Protein AF-A0A1C6MPC2-F1 (afdb_monomer_lite)

Radius of gyration: 20.8 Å; chains: 1; bounding box: 47×42×59 Å

Foldseek 3Di:
DDDDPPDDPVLCVQQVVLVVVCCCQQCNLVCLLVVPDDPCSVPRDQWDKDWAQDPVRDIDIDIDGSPLDWDKGKAKAFAQQVQVVVDDLVDQDGGIDIDIWTDPVSVVVSCVVVVGPPDDDHDDDHLSRLLVVLVVQQVVCCVQLNDPLFFWDPVSVCSVSVVDSSSSNFKHFDPDQDQADLPDQKDKAWEWEPPDVQWTWIKIWTFHNSNTSTTIMIGGTGTQGCVDPSNVVSCCVPPVPDDPRYDYDYDPDD

Secondary structure (DSSP, 8-state):
------S-HHHHHHHHHHHHHHHHHTSHHHHHHTT---TTGGG--SEEEEEEE-TTS-EEEEEEETTTS---EEEEEE-S-TTTTT--TT-----EEEEEE--HHHHHHHHHHHT----------HHHHHHHHHHHHHHHHHHHH-TTSSEEPHHHHHHHTT--S-GGGTEEE-SSPPPP-TT-SEEEEEEEEESSTTSPEEEEEEEESTTSSPPEEEEEEEE--TTSHHHHHHHIIIIISS-TTEEEEE----

Sequence (254 aa):
MVLPKASCHQCEKIIQPYEMTVARRIFGHFRIKHNVQTRNKKQRPETMKIGTLMPNGKKGTAYVPVLDHPVMLFVYKYQLATYFQGYPPEVEINTWIPISLFNKKELDAFIEQYHWDRMIKLLAVPVEFARQIAKIAYSYVVAEIGLGNFTPMQMTLDTIMCRTTNVCHVVGGNEELPTPDPKGAHLLGITVHIKEPMRPVIIAGIRLFPAFDMPEYHVVVGHFDMNNEQHRNVFTQKVIIGTEQVAVSHATDE

pLDDT: mean 87.45, std 11.99, range [31.8, 97.81]

Structure (mmCIF, N/CA/C/O backbone):
data_AF-A0A1C6MPC2-F1
#
_entry.id   AF-A0A1C6MPC2-F1
#
loop_
_atom_site.group_PDB
_atom_site.id
_atom_site.type_symbol
_atom_site.label_atom_id
_atom_site.label_alt_id
_atom_site.label_comp_id
_atom_site.label_asym_id
_atom_site.label_entity_id
_atom_site.label_seq_id
_atom_site.pdbx_PDB_ins_code
_atom_site.Cartn_x
_atom_site.Cartn_y
_atom_site.Cartn_z
_atom_site.occupancy
_atom_site.B_iso_or_equiv
_atom_site.auth_seq_id
_atom_site.auth_comp_id
_atom_site.auth_asym_id
_atom_site.auth_atom_id
_atom_site.pdbx_PDB_model_num
ATOM 1 N N . MET A 1 1 ? -10.454 -22.225 1.974 1.00 38.62 1 MET A N 1
ATOM 2 C CA . MET A 1 1 ? -11.223 -21.037 2.399 1.00 38.62 1 MET A CA 1
ATOM 3 C C . MET A 1 1 ? -11.796 -20.366 1.160 1.00 38.62 1 MET A C 1
ATOM 5 O O . MET A 1 1 ? -11.029 -20.012 0.274 1.00 38.62 1 MET A O 1
ATOM 9 N N . VAL A 1 2 ? -13.123 -20.270 1.051 1.00 41.41 2 VAL A N 1
ATOM 10 C CA . VAL A 1 2 ? -13.796 -19.532 -0.030 1.00 41.41 2 VAL A CA 1
ATOM 11 C C . VAL A 1 2 ? -14.057 -18.128 0.496 1.00 41.41 2 VAL A C 1
ATOM 13 O O . VAL A 1 2 ? -14.781 -17.972 1.475 1.00 41.41 2 VAL A O 1
ATOM 16 N N . LEU A 1 3 ? -13.438 -17.118 -0.113 1.00 50.44 3 LEU A N 1
ATOM 17 C CA . LEU A 1 3 ? -13.741 -15.729 0.214 1.00 50.44 3 LEU A CA 1
ATOM 18 C C . LEU A 1 3 ? -15.128 -15.390 -0.361 1.00 50.44 3 LEU A C 1
ATOM 20 O O . LEU A 1 3 ? -15.327 -15.571 -1.567 1.00 50.44 3 LEU A O 1
ATOM 24 N N . PRO A 1 4 ? -16.094 -14.912 0.447 1.00 62.59 4 PRO A N 1
ATOM 25 C CA . PRO A 1 4 ? -17.326 -14.345 -0.091 1.00 62.59 4 PRO A CA 1
ATOM 26 C C . PRO A 1 4 ? -16.999 -13.133 -0.978 1.00 62.59 4 PRO A C 1
ATOM 28 O O . PRO A 1 4 ? -15.875 -12.625 -0.968 1.00 62.59 4 PRO A O 1
ATOM 31 N N . LYS A 1 5 ? -17.969 -12.654 -1.769 1.00 66.44 5 LYS A N 1
ATOM 32 C CA . LYS A 1 5 ? -17.784 -11.442 -2.588 1.00 66.44 5 LYS A CA 1
ATOM 33 C C . LYS A 1 5 ? -17.275 -10.299 -1.693 1.00 66.44 5 LYS A C 1
ATOM 35 O O . LYS A 1 5 ? -18.000 -9.843 -0.817 1.00 66.44 5 LYS A O 1
ATOM 40 N N . ALA A 1 6 ? -16.026 -9.880 -1.908 1.00 67.94 6 ALA A N 1
ATOM 41 C CA . ALA A 1 6 ? -15.279 -9.036 -0.971 1.00 67.94 6 ALA A CA 1
ATOM 42 C C . ALA A 1 6 ? -15.736 -7.566 -0.942 1.00 67.94 6 ALA A C 1
ATOM 44 O O . ALA A 1 6 ? -15.542 -6.880 0.055 1.00 67.94 6 ALA A O 1
ATOM 45 N N . SER A 1 7 ? -16.353 -7.073 -2.017 1.00 80.44 7 SER A N 1
ATOM 46 C CA . SER A 1 7 ? -16.926 -5.726 -2.084 1.00 80.44 7 SER A CA 1
ATOM 47 C C . SER A 1 7 ? -18.224 -5.729 -2.884 1.00 80.44 7 SER A C 1
ATOM 49 O O . SER A 1 7 ? -18.390 -6.526 -3.810 1.00 80.44 7 SER A O 1
ATOM 51 N N . CYS A 1 8 ? -19.142 -4.813 -2.562 1.00 89.81 8 CYS A N 1
ATOM 52 C CA . CYS A 1 8 ? -20.306 -4.582 -3.410 1.00 89.81 8 CYS A CA 1
ATOM 53 C C . CYS A 1 8 ? -19.873 -3.941 -4.741 1.00 89.81 8 CYS A C 1
ATOM 55 O O . CYS A 1 8 ? -18.813 -3.320 -4.839 1.00 89.81 8 CYS A O 1
ATOM 57 N N . HIS A 1 9 ? -20.715 -4.054 -5.766 1.00 90.56 9 HIS A N 1
ATOM 58 C CA . HIS A 1 9 ? -20.415 -3.539 -7.105 1.00 90.56 9 HIS A CA 1
ATOM 59 C C . HIS A 1 9 ? -20.182 -2.015 -7.137 1.00 90.56 9 HIS A C 1
ATOM 61 O O . HIS A 1 9 ? -19.391 -1.523 -7.938 1.00 90.56 9 HIS A O 1
ATOM 67 N N . GLN A 1 10 ? -20.841 -1.253 -6.257 1.00 93.00 10 GLN A N 1
ATOM 68 C CA . GLN A 1 10 ? -20.626 0.195 -6.152 1.00 93.00 10 GLN A CA 1
ATOM 69 C C . GLN A 1 10 ? -19.231 0.517 -5.598 1.00 93.00 10 GLN A C 1
ATOM 71 O O . GLN A 1 10 ? -18.508 1.309 -6.198 1.00 93.00 10 GLN A O 1
ATOM 76 N N . CYS A 1 11 ? -18.825 -0.138 -4.506 1.00 92.25 11 CYS A N 1
ATOM 77 C CA . CYS A 1 11 ? -17.486 0.029 -3.942 1.00 92.25 11 CYS A CA 1
ATOM 78 C C . CYS A 1 11 ? -16.404 -0.446 -4.915 1.00 92.25 11 CYS A C 1
ATOM 80 O O . CYS A 1 11 ? -15.397 0.234 -5.081 1.00 92.25 11 CYS A O 1
ATOM 82 N N . GLU A 1 12 ? -16.624 -1.567 -5.612 1.00 92.56 12 GLU A N 1
ATOM 83 C CA . GLU A 1 12 ? -15.685 -2.070 -6.620 1.00 92.56 12 GLU A CA 1
ATOM 84 C C . GLU A 1 12 ? -15.425 -1.029 -7.715 1.00 92.56 12 GLU A C 1
ATOM 86 O O . GLU A 1 12 ? -14.270 -0.771 -8.043 1.00 92.56 12 GLU A O 1
ATOM 91 N N . LYS A 1 13 ? -16.468 -0.368 -8.234 1.00 95.00 13 LYS A N 1
ATOM 92 C CA . LYS A 1 13 ? -16.323 0.682 -9.256 1.00 95.00 13 LYS A CA 1
ATOM 93 C C . LYS A 1 13 ? -15.473 1.869 -8.801 1.00 95.00 13 LYS A C 1
ATOM 95 O O . LYS A 1 13 ? -14.784 2.461 -9.626 1.00 95.00 13 LYS A O 1
ATOM 100 N N . ILE A 1 14 ? -15.530 2.216 -7.517 1.00 96.00 14 ILE A N 1
ATOM 101 C CA . ILE A 1 14 ? -14.755 3.320 -6.934 1.00 96.00 14 ILE A CA 1
ATOM 102 C C . ILE A 1 14 ? -13.298 2.900 -6.713 1.00 96.00 14 ILE A C 1
ATOM 104 O O . ILE A 1 14 ? -12.377 3.674 -6.970 1.00 96.00 14 ILE A O 1
ATOM 108 N N . ILE A 1 15 ? -13.095 1.665 -6.252 1.00 95.25 15 ILE A N 1
ATOM 109 C CA . ILE A 1 15 ? -11.798 1.164 -5.794 1.00 95.25 15 ILE A CA 1
ATOM 110 C C . ILE A 1 15 ? -10.932 0.654 -6.951 1.00 95.25 15 ILE A C 1
ATOM 112 O O . ILE A 1 15 ? -9.746 0.974 -7.054 1.00 95.25 15 ILE A O 1
ATOM 116 N N . GLN A 1 16 ? -11.530 -0.104 -7.870 1.00 95.00 16 GLN A N 1
ATOM 117 C CA . GLN A 1 16 ? -10.832 -0.768 -8.969 1.00 95.00 16 GLN A CA 1
ATOM 118 C C . GLN A 1 16 ? -9.913 0.164 -9.786 1.00 95.00 16 GLN A C 1
ATOM 120 O O . GLN A 1 16 ? -8.803 -0.270 -10.112 1.00 95.00 16 GLN A O 1
ATOM 125 N N . PRO A 1 17 ? -10.281 1.420 -10.121 1.00 96.56 17 PRO A N 1
ATOM 126 C CA . PRO A 1 17 ? -9.412 2.303 -10.896 1.00 96.56 17 PRO A CA 1
ATOM 127 C C . PRO A 1 17 ? -8.042 2.555 -10.251 1.00 96.56 17 PRO A C 1
ATOM 129 O O . PRO A 1 17 ? -7.017 2.443 -10.936 1.00 96.56 17 PRO A O 1
ATOM 132 N N . TYR A 1 18 ? -7.989 2.854 -8.947 1.00 96.44 18 TYR A N 1
ATOM 133 C CA . TYR A 1 18 ? -6.712 3.114 -8.277 1.00 96.44 18 TYR A CA 1
ATOM 134 C C . TYR A 1 18 ? -5.943 1.814 -8.014 1.00 96.44 18 TYR A C 1
ATOM 136 O O . TYR A 1 18 ? -4.726 1.791 -8.193 1.00 96.44 18 TYR A O 1
ATOM 144 N N . GLU A 1 19 ? -6.631 0.706 -7.712 1.00 95.25 19 GLU A N 1
ATOM 145 C CA . GLU A 1 19 ? -5.972 -0.598 -7.547 1.00 95.25 19 GLU A CA 1
ATOM 146 C C . GLU A 1 19 ? -5.299 -1.052 -8.842 1.00 95.25 19 GLU A C 1
ATOM 148 O O . GLU A 1 19 ? -4.147 -1.485 -8.842 1.00 95.25 19 GLU A O 1
ATOM 153 N N . MET A 1 20 ? -5.983 -0.908 -9.981 1.00 94.50 20 MET A N 1
ATOM 154 C CA . MET A 1 20 ? -5.380 -1.199 -11.280 1.00 94.50 20 MET A CA 1
ATOM 155 C C . MET A 1 20 ? -4.225 -0.254 -11.596 1.00 94.50 20 MET A C 1
ATOM 157 O O . MET A 1 20 ? -3.253 -0.678 -12.223 1.00 94.50 20 MET A O 1
ATOM 161 N N . THR A 1 21 ? -4.320 1.010 -11.184 1.00 95.75 21 THR A N 1
ATOM 162 C CA . THR A 1 21 ? -3.245 1.990 -11.364 1.00 95.75 21 THR A CA 1
ATOM 163 C C . THR A 1 21 ? -1.995 1.547 -10.612 1.00 95.75 21 THR A C 1
ATOM 165 O O . THR A 1 21 ? -0.941 1.421 -11.233 1.00 95.75 21 THR A O 1
ATOM 168 N N . VAL A 1 22 ? -2.112 1.194 -9.331 1.00 95.00 22 VAL A N 1
ATOM 169 C CA . VAL A 1 22 ? -1.005 0.664 -8.517 1.00 95.00 22 VAL A CA 1
ATOM 170 C C . VAL A 1 22 ? -0.482 -0.656 -9.091 1.00 95.00 22 VAL A C 1
ATOM 172 O O . VAL A 1 22 ? 0.715 -0.804 -9.346 1.00 95.00 22 VAL A O 1
ATOM 175 N N . ALA A 1 23 ? -1.372 -1.604 -9.392 1.00 91.88 23 ALA A N 1
ATOM 176 C CA . ALA A 1 23 ? -1.000 -2.917 -9.911 1.00 91.88 23 ALA A CA 1
ATOM 177 C C . ALA A 1 23 ? -0.258 -2.854 -11.255 1.00 91.88 23 ALA A C 1
ATOM 179 O O . ALA A 1 23 ? 0.634 -3.669 -11.488 1.00 91.88 23 ALA A O 1
ATOM 180 N N . ARG A 1 24 ? -0.625 -1.919 -12.143 1.00 90.44 24 ARG A N 1
ATOM 181 C CA . ARG A 1 24 ? -0.009 -1.770 -13.470 1.00 90.44 24 ARG A CA 1
ATOM 182 C C . ARG A 1 24 ? 1.214 -0.862 -13.453 1.00 90.44 24 ARG A C 1
ATOM 184 O O . ARG A 1 24 ? 2.187 -1.181 -14.124 1.00 90.44 24 ARG A O 1
ATOM 191 N N . ARG A 1 25 ? 1.170 0.264 -12.733 1.00 91.06 25 ARG A N 1
ATOM 192 C CA . ARG A 1 25 ? 2.223 1.293 -12.798 1.00 91.06 25 ARG A CA 1
ATOM 193 C C . ARG A 1 25 ? 3.360 1.057 -11.818 1.00 91.06 25 ARG A C 1
ATOM 195 O O . ARG A 1 25 ? 4.502 1.272 -12.193 1.00 91.06 25 ARG A O 1
ATOM 202 N N . ILE A 1 26 ? 3.054 0.606 -10.603 1.00 92.44 26 ILE A N 1
ATOM 203 C CA . ILE A 1 26 ? 4.069 0.344 -9.577 1.00 92.44 26 ILE A CA 1
ATOM 204 C C . ILE A 1 26 ? 4.556 -1.095 -9.717 1.00 92.44 26 ILE A C 1
ATOM 206 O O . ILE A 1 26 ? 5.729 -1.350 -9.971 1.00 92.44 26 ILE A O 1
ATOM 210 N N . PHE A 1 27 ? 3.631 -2.052 -9.640 1.00 90.62 27 PHE A N 1
ATOM 211 C CA . PHE A 1 27 ? 3.995 -3.467 -9.590 1.00 90.62 27 PHE A CA 1
ATOM 212 C C . PHE A 1 27 ? 4.030 -4.157 -10.958 1.00 90.62 27 PHE A C 1
ATOM 214 O O . PHE A 1 27 ? 4.374 -5.332 -11.023 1.00 90.62 27 PHE A O 1
ATOM 221 N N . GLY A 1 28 ? 3.684 -3.481 -12.057 1.00 90.38 28 GLY A N 1
ATOM 222 C CA . GLY A 1 28 ? 3.489 -4.126 -13.362 1.00 90.38 28 GLY A CA 1
ATOM 223 C C . GLY A 1 28 ? 4.738 -4.836 -13.881 1.00 90.38 28 GLY A C 1
ATOM 224 O O . GLY A 1 28 ? 4.720 -6.053 -14.071 1.00 90.38 28 GLY A O 1
ATOM 225 N N . HIS A 1 29 ? 5.833 -4.095 -14.067 1.00 90.25 29 HIS A N 1
ATOM 226 C CA . HIS A 1 29 ? 7.095 -4.658 -14.562 1.00 90.25 29 HIS A CA 1
ATOM 227 C C . HIS A 1 29 ? 7.681 -5.687 -13.588 1.00 90.25 29 HIS A C 1
ATOM 229 O O . HIS A 1 29 ? 8.101 -6.763 -14.012 1.00 90.25 29 HIS A O 1
ATOM 235 N N . PHE A 1 30 ? 7.604 -5.416 -12.280 1.00 88.69 30 PHE A N 1
ATOM 236 C CA . PHE A 1 30 ? 8.022 -6.358 -11.241 1.00 88.69 30 PHE A CA 1
ATOM 237 C C . PHE A 1 30 ? 7.268 -7.686 -11.331 1.00 88.69 30 PHE A C 1
ATOM 239 O O . PHE A 1 30 ? 7.870 -8.755 -11.408 1.00 88.69 30 PHE A O 1
ATOM 246 N N . ARG A 1 31 ? 5.938 -7.637 -11.429 1.00 88.12 31 ARG A N 1
ATOM 247 C CA . ARG A 1 31 ? 5.108 -8.835 -11.569 1.00 88.12 31 ARG A CA 1
ATOM 248 C C . ARG A 1 31 ? 5.385 -9.584 -12.863 1.00 88.12 31 ARG A C 1
ATOM 250 O O . ARG A 1 31 ? 5.238 -10.805 -12.880 1.00 88.12 31 ARG A O 1
ATOM 257 N N . ILE A 1 32 ? 5.719 -8.890 -13.952 1.00 90.88 32 ILE A N 1
ATOM 258 C CA . ILE A 1 32 ? 6.066 -9.523 -15.229 1.00 90.88 32 ILE A CA 1
ATOM 259 C C . ILE A 1 32 ? 7.383 -10.286 -15.093 1.00 90.88 32 ILE A C 1
ATOM 261 O O . ILE A 1 32 ? 7.384 -11.496 -15.316 1.00 90.88 32 ILE A O 1
ATOM 265 N N . LYS A 1 33 ? 8.449 -9.612 -14.650 1.00 88.94 33 LYS A N 1
ATOM 266 C CA . LYS A 1 33 ? 9.788 -10.196 -14.535 1.00 88.94 33 LYS A CA 1
ATOM 267 C C . LYS A 1 33 ? 9.865 -11.339 -13.530 1.00 88.94 33 LYS A C 1
ATOM 269 O O . LYS A 1 33 ? 10.384 -12.400 -13.846 1.0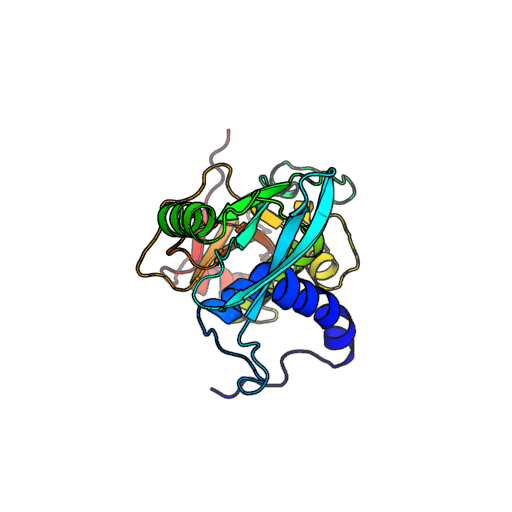0 88.94 33 LYS A O 1
ATOM 274 N N . HIS A 1 34 ? 9.282 -11.163 -12.347 1.00 84.75 34 HIS A N 1
ATOM 275 C CA . HIS A 1 34 ? 9.322 -12.174 -11.285 1.00 84.75 34 HIS A CA 1
ATOM 276 C C . HIS A 1 34 ? 8.218 -13.233 -11.412 1.00 84.75 34 HIS A C 1
ATOM 278 O O . HIS A 1 34 ? 7.950 -13.969 -10.467 1.00 84.75 34 HIS A O 1
ATOM 284 N N . ASN A 1 35 ? 7.541 -13.307 -12.566 1.00 84.75 35 ASN A N 1
ATOM 285 C CA . ASN A 1 35 ? 6.506 -14.301 -12.855 1.00 84.75 35 ASN A CA 1
ATOM 286 C C . ASN A 1 35 ? 5.389 -14.384 -11.784 1.00 84.75 35 ASN A C 1
ATOM 288 O O . ASN A 1 35 ? 4.758 -15.427 -11.616 1.00 84.75 35 ASN A O 1
ATOM 292 N N . VAL A 1 36 ? 5.093 -13.274 -11.094 1.00 84.31 36 VAL A N 1
ATOM 293 C CA . VAL A 1 36 ? 4.063 -13.198 -10.040 1.00 84.31 36 VAL A CA 1
ATOM 294 C C . VAL A 1 36 ? 2.689 -13.560 -10.615 1.00 84.31 36 VAL A C 1
ATOM 296 O O . VAL A 1 36 ? 2.414 -13.310 -11.792 1.00 84.31 36 VAL A O 1
ATOM 299 N N . GLN A 1 37 ? 1.799 -14.135 -9.806 1.00 80.00 37 GLN A N 1
ATOM 300 C CA . GLN A 1 37 ? 0.473 -14.565 -10.253 1.00 80.00 37 GLN A CA 1
ATOM 301 C C . GLN A 1 37 ? -0.297 -13.448 -10.993 1.00 80.00 37 GLN A C 1
ATOM 303 O O . GLN A 1 37 ? -0.350 -12.283 -10.579 1.00 80.00 37 GLN A O 1
ATOM 308 N N . THR A 1 38 ? -0.911 -13.817 -12.117 1.00 81.88 38 THR A N 1
ATOM 309 C CA . THR A 1 38 ? -1.752 -12.947 -12.947 1.00 81.88 38 THR A CA 1
ATOM 310 C C . THR A 1 38 ? -2.917 -13.748 -13.517 1.00 81.88 38 THR A C 1
ATOM 312 O O . THR A 1 38 ? -2.782 -14.941 -13.790 1.00 81.88 38 THR A O 1
ATOM 315 N N . ARG A 1 39 ? -4.064 -13.090 -13.710 1.00 81.62 39 ARG A N 1
ATOM 316 C CA . ARG A 1 39 ? -5.281 -13.707 -14.256 1.00 81.62 39 ARG A CA 1
ATOM 317 C C . ARG A 1 39 ? -5.095 -14.170 -15.706 1.00 81.62 39 ARG A C 1
ATOM 319 O O . ARG A 1 39 ? -5.587 -15.229 -16.073 1.00 81.62 39 ARG A O 1
ATOM 326 N N . ASN A 1 40 ? -4.331 -13.421 -16.505 1.00 84.81 40 ASN A N 1
ATOM 327 C CA . ASN A 1 40 ? -4.130 -13.682 -17.934 1.00 84.81 40 ASN A CA 1
ATOM 328 C C . ASN A 1 40 ? -2.677 -14.087 -18.228 1.00 84.81 40 ASN A C 1
ATOM 330 O O . ASN A 1 40 ? -1.976 -13.408 -18.974 1.00 84.81 40 ASN A O 1
ATOM 334 N N . LYS A 1 41 ? -2.199 -15.193 -17.638 1.00 83.44 41 LYS A N 1
ATOM 335 C CA . LYS A 1 41 ? -0.790 -15.631 -17.756 1.00 83.44 41 LYS A CA 1
ATOM 336 C C . LYS A 1 41 ? -0.311 -15.780 -19.208 1.00 83.44 41 LYS A C 1
ATOM 338 O O . LYS A 1 41 ? 0.819 -15.416 -19.502 1.00 83.44 41 LYS A O 1
ATOM 343 N N . LYS A 1 42 ? -1.181 -16.250 -20.110 1.00 86.25 42 LYS A N 1
ATOM 344 C CA . LYS A 1 42 ? -0.884 -16.423 -21.546 1.00 86.25 42 LYS A CA 1
ATOM 345 C C . LYS A 1 42 ? -0.711 -15.105 -22.318 1.00 86.25 42 LYS A C 1
ATOM 347 O O . LYS A 1 42 ? -0.206 -15.132 -23.426 1.00 86.25 42 LYS A O 1
ATOM 352 N N . GLN A 1 43 ? -1.145 -13.975 -21.756 1.00 86.69 43 GLN A N 1
ATOM 353 C CA . GLN A 1 43 ? -1.018 -12.643 -22.366 1.00 86.69 43 GLN A CA 1
ATOM 354 C C . GLN A 1 43 ? 0.169 -11.855 -21.793 1.00 86.69 43 GLN A C 1
ATOM 356 O O . GLN A 1 43 ? 0.258 -10.643 -21.985 1.00 86.69 43 GLN A O 1
ATOM 361 N N . ARG A 1 44 ? 1.049 -12.502 -21.017 1.00 87.81 44 ARG A N 1
ATOM 362 C CA . ARG A 1 44 ? 2.228 -11.833 -20.470 1.00 87.81 44 ARG A CA 1
ATOM 363 C C . ARG A 1 44 ? 3.182 -11.501 -21.628 1.00 87.81 44 ARG A C 1
ATOM 365 O O . ARG A 1 44 ? 3.466 -12.396 -22.418 1.00 87.81 44 ARG A O 1
ATOM 372 N N . PRO A 1 45 ? 3.659 -10.250 -21.740 1.00 91.62 45 PRO A N 1
ATOM 373 C CA . PRO A 1 45 ? 4.581 -9.885 -22.805 1.00 91.62 45 PRO A CA 1
ATOM 374 C C . PRO A 1 45 ? 5.922 -10.602 -22.626 1.00 91.62 45 PRO A C 1
ATOM 376 O O . PRO A 1 45 ? 6.346 -10.846 -21.497 1.00 91.62 45 PRO A O 1
ATOM 379 N N . GLU A 1 46 ? 6.584 -10.910 -23.739 1.00 93.81 46 GLU A N 1
ATOM 380 C CA . GLU A 1 46 ? 7.936 -11.493 -23.763 1.00 93.81 46 GLU A CA 1
ATOM 381 C C . GLU A 1 46 ? 9.031 -10.417 -23.743 1.00 93.81 46 GLU A C 1
ATOM 383 O O . GLU A 1 46 ? 10.165 -10.676 -23.338 1.00 93.81 46 GLU A O 1
ATOM 388 N N . THR A 1 47 ? 8.675 -9.184 -24.118 1.00 94.94 47 THR A N 1
ATOM 389 C CA . THR A 1 47 ? 9.560 -8.017 -24.112 1.00 94.94 47 THR A CA 1
ATOM 390 C C . THR A 1 47 ? 8.976 -6.868 -23.291 1.00 94.94 47 THR A C 1
ATOM 392 O O . THR A 1 47 ? 7.761 -6.736 -23.130 1.00 94.94 47 THR A O 1
ATOM 395 N N . MET A 1 48 ? 9.844 -6.013 -22.753 1.00 93.00 48 MET A N 1
ATOM 396 C CA . MET A 1 48 ? 9.470 -4.798 -22.034 1.00 93.00 48 MET A CA 1
ATOM 397 C C . MET A 1 48 ? 10.070 -3.563 -22.687 1.00 93.00 48 MET A C 1
ATOM 399 O O . MET A 1 48 ? 11.158 -3.592 -23.259 1.00 93.00 48 MET A O 1
ATOM 403 N N . LYS A 1 49 ? 9.322 -2.465 -22.593 1.00 90.81 49 LYS A N 1
ATOM 404 C CA . LYS A 1 49 ? 9.680 -1.179 -23.179 1.00 90.81 49 LYS A CA 1
ATOM 405 C C . LYS A 1 49 ? 10.594 -0.396 -22.239 1.00 90.81 49 LYS A C 1
ATOM 407 O O . LYS A 1 49 ? 10.214 -0.143 -21.099 1.00 90.81 49 LYS A O 1
ATOM 412 N N . ILE A 1 50 ? 11.715 0.084 -22.763 1.00 90.69 50 ILE A N 1
ATOM 413 C CA . ILE A 1 50 ? 12.617 1.032 -22.100 1.00 90.69 50 ILE A CA 1
ATOM 414 C C . ILE A 1 50 ? 12.615 2.379 -22.834 1.00 90.69 50 ILE A C 1
ATOM 416 O O . ILE A 1 50 ? 12.373 2.444 -24.044 1.00 90.69 50 ILE A O 1
ATOM 420 N N . GLY A 1 51 ? 12.836 3.469 -22.098 1.00 88.94 51 GLY A N 1
ATOM 421 C CA . GLY A 1 51 ? 13.100 4.781 -22.694 1.00 88.94 51 GLY A CA 1
ATOM 422 C C . GLY A 1 51 ? 14.544 4.855 -23.174 1.00 88.94 51 GLY A C 1
ATOM 423 O O . GLY A 1 51 ? 15.406 4.245 -22.556 1.00 88.94 51 GLY A O 1
ATOM 424 N N . THR A 1 52 ? 14.805 5.575 -24.259 1.00 87.56 52 THR A N 1
ATOM 425 C CA . THR A 1 52 ? 16.169 5.847 -24.733 1.00 87.56 52 THR A CA 1
ATOM 426 C C . THR A 1 52 ? 16.318 7.316 -25.120 1.00 87.56 52 THR A C 1
ATOM 428 O O . THR A 1 52 ? 15.336 7.993 -25.425 1.00 87.56 52 THR A O 1
ATOM 431 N N . LEU A 1 53 ? 17.536 7.836 -25.111 1.00 84.12 53 LEU A N 1
ATOM 432 C CA . LEU A 1 53 ? 17.933 9.151 -25.577 1.00 84.12 53 LEU A CA 1
ATOM 433 C C . LEU A 1 53 ? 18.841 8.947 -26.785 1.00 84.12 53 LEU A C 1
ATOM 435 O O . LEU A 1 53 ? 19.945 8.422 -26.684 1.00 84.12 53 LEU A O 1
ATOM 439 N N . MET A 1 54 ? 18.366 9.355 -27.954 1.00 79.19 54 MET A N 1
ATOM 440 C CA . MET A 1 54 ? 19.173 9.310 -29.168 1.00 79.19 54 MET A CA 1
ATOM 441 C C . MET A 1 54 ? 20.300 10.359 -29.100 1.00 79.19 54 MET A C 1
ATOM 443 O O . MET A 1 54 ? 20.125 11.383 -28.436 1.00 79.19 54 MET A O 1
ATOM 447 N N . PRO A 1 55 ? 21.411 10.195 -29.851 1.00 79.81 55 PRO A N 1
ATOM 448 C CA . PRO A 1 55 ? 22.522 11.159 -29.864 1.00 79.81 55 PRO A CA 1
ATOM 449 C C . PRO A 1 55 ? 22.124 12.607 -30.203 1.00 79.81 55 PRO A C 1
ATOM 451 O O . PRO A 1 55 ? 22.800 13.550 -29.814 1.00 79.81 55 PRO A O 1
ATOM 454 N N . ASN A 1 56 ? 21.002 12.799 -30.902 1.00 84.06 56 ASN A N 1
ATOM 455 C CA . ASN A 1 56 ? 20.433 14.112 -31.226 1.00 84.06 56 ASN A CA 1
ATOM 456 C C . ASN A 1 56 ? 19.548 14.707 -30.105 1.00 84.06 56 ASN A C 1
ATOM 458 O O . ASN A 1 56 ? 18.805 15.655 -30.354 1.00 84.06 56 ASN A O 1
ATOM 462 N N . GLY A 1 57 ? 19.551 14.113 -28.907 1.00 80.69 57 GLY A N 1
ATOM 463 C CA . GLY A 1 57 ? 18.746 14.532 -27.758 1.00 80.69 57 GLY A CA 1
ATOM 464 C C . GLY A 1 57 ? 17.259 14.163 -27.837 1.00 80.69 57 GLY A C 1
ATOM 465 O O . GLY A 1 57 ? 16.495 14.513 -26.936 1.00 80.69 57 GLY A O 1
ATOM 466 N N . LYS A 1 58 ? 16.805 13.457 -28.884 1.00 84.88 58 LYS A N 1
ATOM 467 C CA . LYS A 1 58 ? 15.402 13.024 -28.989 1.00 84.88 58 LYS A CA 1
ATOM 468 C C . LYS A 1 58 ? 15.136 11.803 -28.113 1.00 84.88 58 LYS A C 1
ATOM 470 O O . LYS A 1 58 ? 15.920 10.857 -28.081 1.00 84.88 58 LYS A O 1
ATOM 475 N N . LYS A 1 59 ? 13.979 11.803 -27.446 1.00 88.19 59 LYS A N 1
ATOM 476 C CA . LYS A 1 59 ? 13.485 10.652 -26.682 1.00 88.19 59 LYS A CA 1
ATOM 477 C C . LYS A 1 59 ? 13.028 9.557 -27.647 1.00 88.19 59 LYS A C 1
ATOM 479 O O . LYS A 1 59 ? 12.146 9.790 -28.472 1.00 88.19 59 LYS A O 1
ATOM 484 N N . GLY A 1 60 ? 13.622 8.383 -27.522 1.00 87.88 60 GLY A N 1
ATOM 485 C CA . GLY A 1 60 ? 13.264 7.151 -28.204 1.00 87.88 60 GLY A CA 1
ATOM 486 C C . GLY A 1 60 ? 12.728 6.105 -27.231 1.00 87.88 60 GLY A C 1
ATOM 487 O O . GLY A 1 60 ? 12.572 6.339 -26.028 1.00 87.88 60 GLY A O 1
ATOM 488 N N . THR A 1 61 ? 12.393 4.941 -27.778 1.00 90.06 61 THR A N 1
ATOM 489 C CA . THR A 1 61 ? 11.974 3.780 -26.994 1.00 90.06 61 THR A CA 1
ATOM 490 C C . THR A 1 61 ? 12.505 2.513 -27.640 1.00 90.06 61 THR A C 1
ATOM 492 O O . THR A 1 61 ? 12.398 2.382 -28.858 1.00 90.06 61 THR A O 1
ATOM 495 N N . ALA A 1 62 ? 13.003 1.578 -26.839 1.00 90.31 62 ALA A N 1
ATOM 496 C CA . ALA A 1 62 ? 13.438 0.258 -27.292 1.00 90.31 62 ALA A CA 1
ATOM 497 C C . ALA A 1 62 ? 12.678 -0.845 -26.542 1.00 90.31 62 ALA A C 1
ATOM 499 O O . ALA A 1 62 ? 12.051 -0.585 -25.512 1.00 90.31 62 ALA A O 1
ATOM 500 N N . TYR A 1 63 ? 12.717 -2.066 -27.072 1.00 93.69 63 TYR A N 1
ATOM 501 C CA . TYR A 1 63 ? 12.155 -3.252 -26.432 1.00 93.69 63 TYR A CA 1
ATOM 502 C C . TYR A 1 63 ? 13.281 -4.228 -26.116 1.00 93.69 63 TYR A C 1
ATOM 504 O O . TYR A 1 63 ? 14.112 -4.500 -26.977 1.00 93.69 63 TYR A O 1
ATOM 512 N N . VAL A 1 64 ? 13.287 -4.755 -24.896 1.00 94.62 64 VAL A N 1
ATOM 513 C CA . VAL A 1 64 ? 14.267 -5.740 -24.423 1.00 94.62 64 VAL A CA 1
ATOM 514 C C . VAL A 1 64 ? 13.550 -6.989 -23.912 1.00 94.62 64 VAL A C 1
ATOM 516 O O . VAL A 1 64 ? 12.402 -6.870 -23.470 1.00 94.62 64 VAL A O 1
ATOM 519 N N . PRO A 1 65 ? 14.169 -8.180 -23.951 1.00 95.69 65 PRO A N 1
ATOM 520 C CA . PRO A 1 65 ? 13.614 -9.372 -23.317 1.00 95.69 65 PRO A CA 1
ATOM 521 C C . PRO A 1 65 ? 13.256 -9.124 -21.844 1.00 95.69 65 PRO A C 1
ATOM 523 O O . PRO A 1 65 ? 13.953 -8.402 -21.131 1.00 95.69 65 PRO A O 1
ATOM 526 N N . VAL A 1 66 ? 12.166 -9.731 -21.366 1.00 93.44 66 VAL A N 1
ATOM 527 C CA . VAL A 1 66 ? 11.703 -9.576 -19.971 1.00 93.44 66 VAL A CA 1
ATOM 528 C C . VAL A 1 66 ? 12.767 -9.959 -18.941 1.00 93.44 66 VAL A C 1
ATOM 530 O O . VAL A 1 66 ? 12.840 -9.321 -17.891 1.00 93.44 66 VAL A O 1
ATOM 533 N N . LEU A 1 67 ? 13.558 -10.996 -19.228 1.00 91.50 67 LEU A N 1
ATOM 534 C CA . LEU A 1 67 ? 14.603 -11.481 -18.323 1.00 91.50 67 LEU A CA 1
ATOM 535 C C . LEU A 1 67 ? 15.739 -10.465 -18.170 1.00 91.50 67 LEU A C 1
ATOM 537 O O . LEU A 1 67 ? 16.235 -10.278 -17.063 1.00 91.50 67 LEU A O 1
ATOM 541 N N . ASP A 1 68 ? 16.058 -9.751 -19.246 1.00 92.81 68 ASP A N 1
ATOM 542 C CA . ASP A 1 68 ? 17.162 -8.795 -19.292 1.00 92.81 68 ASP A CA 1
ATOM 543 C C . ASP A 1 68 ? 16.764 -7.433 -18.708 1.00 92.81 68 ASP A C 1
ATOM 545 O O . ASP A 1 68 ? 17.594 -6.713 -18.167 1.00 92.81 68 ASP A O 1
ATOM 549 N N . HIS A 1 69 ? 15.484 -7.062 -18.780 1.00 91.94 69 HIS A N 1
ATOM 550 C CA . HIS A 1 69 ? 15.007 -5.752 -18.333 1.00 91.94 69 HIS A CA 1
ATOM 551 C C . HIS A 1 69 ? 15.322 -5.473 -16.847 1.00 91.94 69 HIS A C 1
ATOM 553 O O . HIS A 1 69 ? 14.836 -6.211 -15.983 1.00 91.94 69 HIS A O 1
ATOM 559 N N . PRO A 1 70 ? 15.974 -4.353 -16.480 1.00 89.88 70 PRO A N 1
ATOM 560 C CA . PRO A 1 70 ? 16.300 -4.032 -15.096 1.00 89.88 70 PRO A CA 1
ATOM 561 C C . PRO A 1 70 ? 15.048 -3.483 -14.413 1.00 89.88 70 PRO A C 1
ATOM 563 O O . PRO A 1 70 ? 14.673 -2.317 -14.556 1.00 89.88 70 PRO A O 1
ATOM 566 N N . VAL A 1 71 ? 14.310 -4.346 -13.718 1.00 88.19 71 VAL A N 1
ATOM 567 C CA . VAL A 1 71 ? 13.118 -3.899 -13.000 1.00 88.19 71 VAL A CA 1
ATOM 568 C C . VAL A 1 71 ? 13.544 -3.006 -11.845 1.00 88.19 71 VAL A C 1
ATOM 570 O O . VAL A 1 71 ? 14.243 -3.433 -10.932 1.00 88.19 71 VAL A O 1
ATOM 573 N N . MET A 1 72 ? 13.049 -1.774 -11.882 1.00 88.62 72 MET A N 1
ATOM 574 C CA . MET A 1 72 ? 13.049 -0.862 -10.750 1.00 88.62 72 MET A CA 1
ATOM 575 C C . MET A 1 72 ? 11.627 -0.778 -10.218 1.00 88.62 72 MET A C 1
ATOM 577 O O . MET A 1 72 ? 10.695 -0.442 -10.955 1.00 88.62 72 MET A O 1
ATOM 581 N N . LEU A 1 73 ? 11.464 -1.093 -8.942 1.00 89.12 73 LEU A N 1
ATOM 582 C CA . LEU A 1 73 ? 10.210 -0.918 -8.236 1.00 89.12 73 LEU A CA 1
ATOM 583 C C . LEU A 1 73 ? 10.228 0.461 -7.570 1.00 89.12 73 LEU A C 1
ATOM 585 O O . LEU A 1 73 ? 10.993 0.698 -6.639 1.00 89.12 73 LEU A O 1
ATOM 589 N N . PHE A 1 74 ? 9.399 1.372 -8.075 1.00 90.38 74 PHE A N 1
ATOM 590 C CA . PHE A 1 74 ? 9.234 2.703 -7.498 1.00 90.38 74 PHE A CA 1
ATOM 591 C C . PHE A 1 74 ? 8.079 2.694 -6.505 1.00 90.38 74 PHE A C 1
ATOM 593 O O . PHE A 1 74 ? 6.921 2.574 -6.906 1.00 90.38 74 PHE A O 1
ATOM 600 N N . VAL A 1 75 ? 8.394 2.831 -5.223 1.00 93.19 75 VAL A N 1
ATOM 601 C 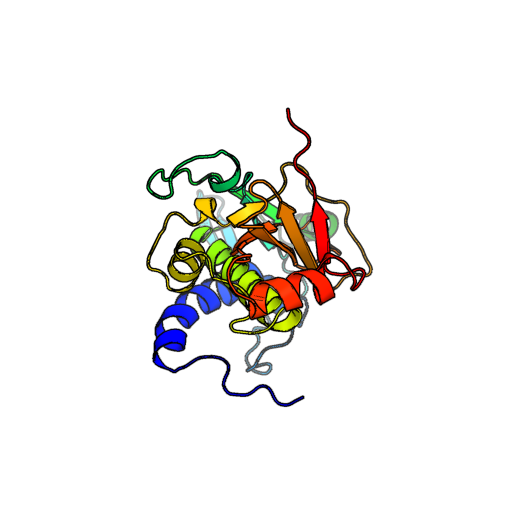CA . VAL A 1 75 ? 7.402 2.987 -4.150 1.00 93.19 75 VAL A CA 1
ATOM 602 C C . VAL A 1 75 ? 7.607 4.325 -3.458 1.00 93.19 75 VAL A C 1
ATOM 604 O O . VAL A 1 75 ? 8.526 5.073 -3.787 1.00 93.19 75 VAL A O 1
ATOM 607 N N . TYR A 1 76 ? 6.724 4.657 -2.527 1.00 94.75 76 TYR A N 1
ATOM 608 C CA . TYR A 1 76 ? 6.782 5.918 -1.803 1.00 94.75 76 TYR A CA 1
ATOM 609 C C . TYR A 1 76 ? 7.133 5.650 -0.356 1.00 94.75 76 TYR A C 1
ATOM 611 O O . TYR A 1 76 ? 6.641 4.689 0.230 1.00 94.75 76 TYR A O 1
ATOM 619 N N . LYS A 1 77 ? 7.973 6.506 0.207 1.00 94.19 77 LYS A N 1
ATOM 620 C CA . LYS A 1 77 ? 8.163 6.641 1.643 1.00 94.19 77 LYS A CA 1
ATOM 621 C C . LYS A 1 77 ? 7.341 7.841 2.096 1.00 94.19 77 LYS A C 1
ATOM 623 O O . LYS A 1 77 ? 7.504 8.920 1.528 1.00 94.19 77 LYS A O 1
ATOM 628 N N . TYR A 1 78 ? 6.462 7.644 3.070 1.00 94.81 78 TYR A N 1
ATOM 629 C CA . TYR A 1 78 ? 5.686 8.716 3.697 1.00 94.81 78 TYR A CA 1
ATOM 630 C C . TYR A 1 78 ? 6.348 9.105 5.015 1.00 94.81 78 TYR A C 1
ATOM 632 O O . TYR A 1 78 ? 7.023 8.278 5.626 1.00 94.81 78 TYR A O 1
ATOM 640 N N . GLN A 1 79 ? 6.163 10.350 5.445 1.00 93.62 79 GLN A N 1
ATOM 641 C CA . GLN A 1 79 ? 6.493 10.739 6.818 1.00 93.62 79 GLN A CA 1
ATOM 642 C C . GLN A 1 79 ? 5.463 10.174 7.808 1.00 93.62 79 GLN A C 1
ATOM 644 O O . GLN A 1 79 ? 4.499 9.513 7.412 1.00 93.62 79 GLN A O 1
ATOM 649 N N . LEU A 1 80 ? 5.647 10.462 9.097 1.00 92.69 80 LEU A N 1
ATOM 650 C CA . LEU A 1 80 ? 4.658 10.162 10.126 1.00 92.69 80 LEU A CA 1
ATOM 651 C C . LEU A 1 80 ? 3.297 10.771 9.753 1.00 92.69 80 LEU A C 1
ATOM 653 O O . LEU A 1 80 ? 3.222 11.935 9.354 1.00 92.69 80 LEU A O 1
ATOM 657 N N . ALA A 1 81 ? 2.222 9.995 9.899 1.00 94.62 81 ALA A N 1
ATOM 658 C CA . ALA A 1 81 ? 0.877 10.452 9.558 1.00 94.62 81 ALA A CA 1
ATOM 659 C C . ALA A 1 81 ? 0.523 11.731 10.336 1.00 94.62 81 ALA A C 1
ATOM 661 O O . ALA A 1 81 ? 0.812 11.833 11.533 1.00 94.62 81 ALA A O 1
ATOM 662 N N . THR A 1 82 ? -0.117 12.704 9.681 1.00 94.69 82 THR A N 1
ATOM 663 C CA . THR A 1 82 ? -0.360 14.019 10.307 1.00 94.69 82 THR A CA 1
ATOM 664 C C . THR A 1 82 ? -1.311 13.936 11.506 1.00 94.69 82 THR A C 1
ATOM 666 O O . THR A 1 82 ? -1.241 14.786 12.391 1.00 94.69 82 THR A O 1
ATOM 669 N N . TYR A 1 83 ? -2.105 12.861 11.606 1.00 93.81 83 TYR A N 1
ATOM 670 C CA . TYR A 1 83 ? -2.869 12.503 12.803 1.00 93.81 83 TYR A CA 1
ATOM 671 C C . TYR A 1 83 ? -1.999 12.423 14.070 1.00 93.81 83 TYR A C 1
ATOM 673 O O . TYR A 1 83 ? -2.364 12.977 15.105 1.00 93.81 83 TYR A O 1
ATOM 681 N N . PHE A 1 84 ? -0.823 11.785 14.004 1.00 91.06 84 PHE A N 1
ATOM 682 C CA . PHE A 1 84 ? 0.071 11.671 15.167 1.00 91.06 84 PHE A CA 1
ATOM 683 C C . PHE A 1 84 ? 0.783 12.977 15.500 1.00 91.06 84 PHE A C 1
ATOM 685 O O . PHE A 1 84 ? 1.170 13.191 16.643 1.00 91.06 84 PHE A O 1
ATOM 692 N N . GLN A 1 85 ? 0.901 13.865 14.518 1.00 90.81 85 GLN A N 1
ATOM 693 C CA . GLN A 1 85 ? 1.443 15.208 14.697 1.00 90.81 85 GLN A CA 1
ATOM 694 C C . GLN A 1 85 ? 0.395 16.186 15.267 1.00 90.81 85 GLN A C 1
ATOM 696 O O . GLN A 1 85 ? 0.701 17.350 15.501 1.00 90.81 85 GLN A O 1
ATOM 701 N N . GLY A 1 86 ? -0.848 15.735 15.487 1.00 91.44 86 GLY A N 1
ATOM 702 C CA . GLY A 1 86 ? -1.929 16.556 16.034 1.00 91.44 86 GLY A CA 1
ATOM 703 C C . GLY A 1 86 ? -2.540 17.544 15.038 1.00 91.44 86 GLY A C 1
ATOM 704 O O . GLY A 1 86 ? -3.301 18.420 15.448 1.00 91.44 86 GLY A O 1
ATOM 705 N N . TYR A 1 87 ? -2.237 17.422 13.742 1.00 93.19 87 TYR A N 1
ATOM 706 C 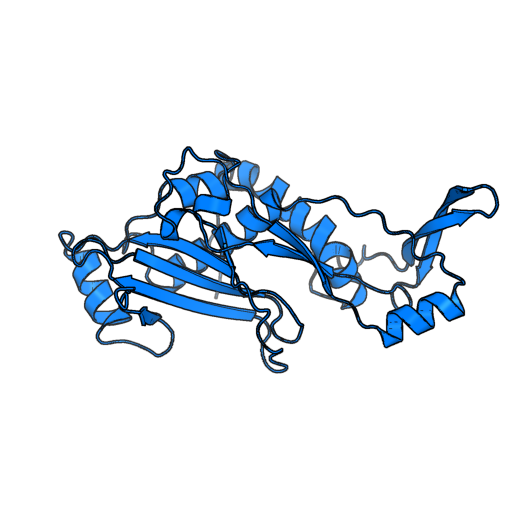CA . TYR A 1 87 ? -2.856 18.268 12.726 1.00 93.19 87 TYR A CA 1
ATOM 707 C C . TYR A 1 87 ? -4.303 17.841 12.465 1.00 93.19 87 TYR A C 1
ATOM 709 O O . TYR A 1 87 ? -4.589 16.644 12.452 1.00 93.19 87 TYR A O 1
ATOM 717 N N . PRO A 1 88 ? -5.218 18.787 12.207 1.00 92.12 88 PRO A N 1
ATOM 718 C CA . PRO A 1 88 ? -6.582 18.461 11.820 1.00 92.12 88 PRO A CA 1
ATOM 719 C C . PRO A 1 88 ? -6.636 17.920 10.372 1.00 92.12 88 PRO A C 1
ATOM 721 O O . PRO A 1 88 ? -5.740 18.203 9.569 1.00 92.12 88 PRO A O 1
ATOM 724 N N . PRO A 1 89 ? -7.667 17.134 10.012 1.00 89.62 89 PRO A N 1
ATOM 725 C CA . PRO A 1 89 ? -7.772 16.474 8.708 1.00 89.62 89 PRO A CA 1
ATOM 726 C C . PRO A 1 89 ? -7.844 17.433 7.506 1.00 89.62 89 PRO A C 1
ATOM 728 O O . PRO A 1 89 ? -7.533 17.041 6.382 1.00 89.62 89 PRO A O 1
ATOM 731 N N . GLU A 1 90 ? -8.227 18.689 7.713 1.00 90.94 90 GLU A N 1
ATOM 732 C CA . GLU A 1 90 ? -8.298 19.722 6.675 1.00 90.94 90 GLU A CA 1
ATOM 733 C C . GLU A 1 90 ? -6.913 20.253 6.272 1.00 90.94 90 GLU A C 1
ATOM 735 O O . GLU A 1 90 ? -6.763 20.865 5.214 1.00 90.94 90 GLU A O 1
ATOM 740 N N . VAL A 1 91 ? -5.888 20.024 7.099 1.00 89.38 91 VAL A N 1
ATOM 741 C CA . VAL A 1 91 ? -4.513 20.441 6.818 1.00 89.38 91 VAL A CA 1
ATOM 742 C C . VAL A 1 91 ? -3.862 19.419 5.886 1.00 89.38 91 VAL A C 1
ATOM 744 O O . VAL A 1 91 ? -3.444 18.330 6.292 1.00 89.38 91 VAL A O 1
ATOM 747 N N . GLU A 1 92 ? -3.786 19.773 4.603 1.00 85.19 92 GLU A N 1
ATOM 748 C CA . GLU A 1 92 ? -3.171 18.942 3.567 1.00 85.19 92 GLU A CA 1
ATOM 749 C C . GLU A 1 92 ? -1.643 19.075 3.574 1.00 85.19 92 GLU A C 1
ATOM 751 O O . GLU A 1 92 ? -1.060 19.916 2.890 1.00 85.19 92 GLU A O 1
ATOM 756 N N . ILE A 1 93 ? -0.975 18.203 4.328 1.00 84.69 93 ILE A N 1
ATOM 757 C CA . ILE A 1 93 ? 0.484 18.052 4.287 1.00 84.69 93 ILE A CA 1
ATOM 758 C C . ILE A 1 93 ? 0.793 16.738 3.573 1.00 84.69 93 ILE A C 1
ATOM 760 O O . ILE A 1 93 ? 0.762 15.660 4.159 1.00 84.69 93 ILE A O 1
ATOM 764 N N . ASN A 1 94 ? 1.078 16.832 2.275 1.00 77.38 94 ASN A N 1
ATOM 765 C CA . ASN A 1 94 ? 1.439 15.681 1.453 1.00 77.38 94 ASN A CA 1
ATOM 766 C C . ASN A 1 94 ? 2.958 15.494 1.435 1.00 77.38 94 ASN A C 1
ATOM 768 O O . ASN A 1 94 ? 3.647 16.021 0.561 1.00 77.38 94 ASN A O 1
ATOM 772 N N . THR A 1 95 ? 3.483 14.729 2.389 1.00 85.50 95 THR A N 1
ATOM 773 C CA . THR A 1 95 ? 4.921 14.471 2.518 1.00 85.50 95 THR A CA 1
ATOM 774 C C . THR A 1 95 ? 5.262 13.036 2.135 1.00 85.50 95 THR A C 1
ATOM 776 O O . THR A 1 95 ? 5.151 12.092 2.919 1.00 85.50 95 THR A O 1
ATOM 779 N N . TRP A 1 96 ? 5.692 12.867 0.886 1.00 91.62 96 TRP A N 1
ATOM 780 C CA . TRP A 1 96 ? 6.183 11.596 0.369 1.00 91.62 96 TRP A CA 1
ATOM 781 C C . TRP A 1 96 ? 7.413 11.799 -0.509 1.00 91.62 96 TRP A C 1
ATOM 783 O O . TRP A 1 96 ? 7.566 12.821 -1.177 1.00 91.62 96 TRP A O 1
ATOM 793 N N . ILE A 1 97 ? 8.284 10.795 -0.526 1.00 91.88 97 ILE A N 1
ATOM 794 C CA . ILE A 1 97 ? 9.487 10.760 -1.358 1.00 91.88 97 ILE A CA 1
ATOM 795 C C . ILE A 1 97 ? 9.461 9.454 -2.159 1.00 91.88 97 ILE A C 1
ATOM 797 O O . ILE A 1 97 ? 9.248 8.388 -1.570 1.00 91.88 97 ILE A O 1
ATOM 801 N N . PRO A 1 98 ? 9.636 9.492 -3.493 1.00 91.94 98 PRO A N 1
ATOM 802 C CA . PRO A 1 98 ? 9.766 8.273 -4.272 1.00 91.94 98 PRO A CA 1
ATOM 803 C C . PRO A 1 98 ? 11.098 7.602 -3.939 1.00 91.94 98 PRO A C 1
ATOM 805 O O . PRO A 1 98 ? 12.145 8.246 -3.923 1.00 91.94 98 PRO A O 1
ATOM 808 N N . ILE A 1 99 ? 11.063 6.294 -3.732 1.00 91.00 99 ILE A N 1
ATOM 809 C CA . ILE A 1 99 ? 12.255 5.468 -3.595 1.00 91.00 99 ILE A CA 1
ATOM 810 C C . ILE A 1 99 ? 12.272 4.421 -4.702 1.00 91.00 99 ILE A C 1
ATOM 812 O O . ILE A 1 99 ? 11.228 3.935 -5.140 1.00 91.00 99 ILE A O 1
ATOM 816 N N . SER A 1 100 ? 13.467 4.087 -5.170 1.00 89.56 100 SER A N 1
ATOM 817 C CA . SER A 1 100 ? 13.679 3.085 -6.209 1.00 89.56 100 SER A CA 1
ATOM 818 C C . SER A 1 100 ? 14.357 1.861 -5.619 1.00 89.56 100 SER A C 1
ATOM 820 O O . SER A 1 100 ? 15.478 1.961 -5.125 1.00 89.56 100 SER A O 1
ATOM 822 N N . LEU A 1 101 ? 13.710 0.709 -5.735 1.00 87.12 101 LEU A N 1
ATOM 823 C CA . LEU A 1 101 ? 14.270 -0.576 -5.342 1.00 87.12 101 LEU A CA 1
ATOM 824 C C . LEU A 1 101 ? 14.697 -1.333 -6.591 1.00 87.12 101 LEU A C 1
ATOM 826 O O . LEU A 1 101 ? 13.885 -1.554 -7.493 1.00 87.12 101 LEU A O 1
ATOM 830 N N . PHE A 1 102 ? 15.972 -1.701 -6.663 1.00 87.69 102 PHE A N 1
ATOM 831 C CA . PHE A 1 102 ? 16.535 -2.390 -7.817 1.00 87.69 102 PHE A CA 1
ATOM 832 C C . PHE A 1 102 ? 17.791 -3.172 -7.447 1.00 87.69 102 PHE A C 1
ATOM 834 O O . PHE A 1 102 ? 18.485 -2.859 -6.481 1.00 87.69 102 PHE A O 1
ATOM 841 N N . ASN A 1 103 ? 18.111 -4.179 -8.255 1.00 88.06 103 ASN A N 1
ATOM 842 C CA . ASN A 1 103 ? 19.379 -4.882 -8.148 1.00 88.06 103 ASN A CA 1
ATOM 843 C C . ASN A 1 103 ? 20.458 -4.096 -8.905 1.00 88.06 103 ASN A C 1
ATOM 845 O O . ASN A 1 103 ? 20.440 -4.033 -10.133 1.00 88.06 103 ASN A O 1
ATOM 849 N N . LYS A 1 104 ? 21.408 -3.502 -8.171 1.00 89.19 104 LYS A N 1
ATOM 850 C CA . LYS A 1 104 ? 22.480 -2.687 -8.760 1.00 89.19 104 LYS A CA 1
ATOM 851 C C . LYS A 1 104 ? 23.326 -3.456 -9.778 1.00 89.19 104 LYS A C 1
ATOM 853 O O . LYS A 1 104 ? 23.583 -2.929 -10.850 1.00 89.19 104 LYS A O 1
ATOM 858 N N . LYS A 1 105 ? 23.709 -4.703 -9.480 1.00 91.19 105 LYS A N 1
ATOM 859 C CA . LYS A 1 105 ? 24.540 -5.514 -10.390 1.00 91.19 105 LYS A CA 1
ATOM 860 C C . LYS A 1 105 ? 23.821 -5.790 -11.706 1.00 91.19 105 LYS A C 1
ATOM 862 O O . LYS A 1 105 ? 24.423 -5.713 -12.767 1.00 91.19 105 LYS A O 1
ATOM 867 N N . GLU A 1 106 ? 22.532 -6.102 -11.623 1.00 91.31 106 GLU A N 1
ATOM 868 C CA . GLU A 1 106 ? 21.697 -6.327 -12.800 1.00 91.31 106 GLU A CA 1
ATOM 869 C C . GLU A 1 106 ? 21.513 -5.049 -13.624 1.00 91.31 106 GLU A C 1
ATOM 871 O O . GLU A 1 106 ? 21.597 -5.088 -14.847 1.00 91.31 106 GLU A O 1
ATOM 876 N N . LEU A 1 107 ? 21.296 -3.913 -12.958 1.00 92.44 107 LEU A N 1
ATOM 877 C CA . LEU A 1 107 ? 21.200 -2.619 -13.621 1.00 92.44 107 LEU A CA 1
ATOM 878 C C . LEU A 1 107 ? 22.508 -2.256 -14.339 1.00 92.44 107 LEU A C 1
ATOM 880 O O . LEU A 1 107 ? 22.463 -1.842 -15.495 1.00 92.44 107 LEU A O 1
ATOM 884 N N . ASP A 1 108 ? 23.654 -2.430 -13.679 1.00 93.88 108 ASP A N 1
ATOM 885 C CA . ASP A 1 108 ? 24.972 -2.145 -14.252 1.00 93.88 108 ASP A CA 1
ATOM 886 C C . ASP A 1 108 ? 25.249 -3.046 -15.470 1.00 93.88 108 ASP A C 1
ATOM 888 O O . ASP A 1 108 ? 25.607 -2.538 -16.534 1.00 93.88 108 ASP A O 1
ATOM 892 N N . ALA A 1 109 ? 24.977 -4.352 -15.359 1.00 93.56 109 ALA A N 1
ATOM 893 C CA . ALA A 1 109 ? 25.105 -5.299 -16.469 1.00 93.56 109 ALA A CA 1
ATOM 894 C C . ALA A 1 109 ? 24.183 -4.943 -17.646 1.00 93.56 109 ALA A C 1
ATOM 896 O O . ALA A 1 109 ? 24.593 -5.001 -18.803 1.00 93.56 109 ALA A O 1
ATOM 897 N N . PHE A 1 110 ? 22.949 -4.520 -17.363 1.00 94.38 110 PHE A N 1
ATOM 898 C CA . PHE A 1 110 ? 22.024 -4.076 -18.398 1.00 94.38 110 PHE A CA 1
ATOM 899 C C . PHE A 1 110 ? 22.516 -2.814 -19.114 1.00 94.38 110 PHE A C 1
ATOM 901 O O . PHE A 1 110 ? 22.434 -2.726 -20.337 1.00 94.38 110 PHE A O 1
ATOM 908 N N . ILE A 1 111 ? 23.032 -1.834 -18.366 1.00 93.75 111 ILE A N 1
ATOM 909 C CA . ILE A 1 111 ? 23.587 -0.600 -18.935 1.00 93.75 111 ILE A CA 1
ATOM 910 C C . ILE A 1 111 ? 24.762 -0.920 -19.859 1.00 93.75 111 ILE A C 1
ATOM 912 O O . ILE A 1 111 ? 24.844 -0.342 -20.940 1.00 93.75 111 ILE A O 1
ATOM 916 N N . GLU A 1 112 ? 25.638 -1.837 -19.452 1.00 93.94 112 GLU A N 1
ATOM 917 C CA . GLU A 1 112 ? 26.775 -2.279 -20.258 1.00 93.94 112 GLU A CA 1
ATOM 918 C C . GLU A 1 112 ? 26.321 -3.018 -21.524 1.00 93.94 112 GLU A C 1
ATOM 920 O O . GLU A 1 112 ? 26.711 -2.634 -22.624 1.00 93.94 112 GLU A O 1
ATOM 925 N N . GLN A 1 113 ? 25.440 -4.014 -21.384 1.00 93.50 113 GLN A N 1
ATOM 926 C CA . GLN A 1 113 ? 24.959 -4.850 -22.488 1.00 93.50 113 GLN A CA 1
ATOM 927 C C . GLN A 1 113 ? 24.158 -4.060 -23.533 1.00 93.50 113 GLN A C 1
ATOM 929 O O . GLN A 1 113 ? 24.289 -4.305 -24.731 1.00 93.50 113 GLN A O 1
ATOM 934 N N . TYR A 1 114 ? 23.301 -3.138 -23.090 1.00 91.00 114 TYR A N 1
ATOM 935 C CA . TYR A 1 114 ? 22.365 -2.418 -23.960 1.00 91.00 114 TYR A CA 1
ATOM 936 C C . TYR A 1 114 ? 22.787 -0.975 -24.256 1.00 91.00 114 TYR A C 1
ATOM 938 O O . TYR A 1 114 ? 22.039 -0.255 -24.919 1.00 91.00 114 TYR A O 1
ATOM 946 N N . HIS A 1 115 ? 23.950 -0.535 -23.759 1.00 89.94 115 HIS A N 1
ATOM 947 C CA . HIS A 1 115 ? 24.418 0.856 -23.825 1.00 89.94 115 HIS A CA 1
ATOM 948 C C . HIS A 1 115 ? 23.332 1.859 -23.407 1.00 89.94 115 HIS A C 1
ATOM 950 O O . HIS A 1 115 ? 23.119 2.895 -24.041 1.00 89.94 115 HIS A O 1
ATOM 956 N N . TRP A 1 116 ? 22.590 1.510 -22.355 1.00 90.44 116 TRP A N 1
ATOM 957 C CA . TRP A 1 116 ? 21.386 2.234 -21.977 1.00 90.44 116 TRP A CA 1
ATOM 958 C C . TRP A 1 116 ? 21.712 3.554 -21.266 1.00 90.44 116 TRP A C 1
ATOM 960 O O . TRP A 1 116 ? 22.419 3.588 -20.260 1.00 90.44 116 TRP A O 1
ATOM 970 N N . ASP A 1 117 ? 21.122 4.648 -21.745 1.00 87.12 117 ASP A N 1
ATOM 971 C CA . ASP A 1 117 ? 21.282 6.020 -21.229 1.00 87.12 117 ASP A CA 1
ATOM 972 C C . ASP A 1 117 ? 20.579 6.307 -19.891 1.00 87.12 117 ASP A C 1
ATOM 974 O O . ASP A 1 117 ? 20.603 7.441 -19.408 1.00 87.12 117 ASP A O 1
ATOM 978 N N . ARG A 1 118 ? 19.969 5.290 -19.272 1.00 87.88 118 ARG A N 1
ATOM 979 C CA . ARG A 1 118 ? 19.286 5.382 -17.971 1.00 87.88 118 ARG A CA 1
ATOM 980 C C . ARG A 1 118 ? 18.032 6.268 -17.980 1.00 87.88 118 ARG A C 1
ATOM 982 O O . ARG A 1 118 ? 17.566 6.680 -16.916 1.00 87.88 118 ARG A O 1
ATOM 989 N N . MET A 1 119 ? 17.439 6.559 -19.142 1.00 85.44 119 MET A N 1
ATOM 990 C CA . MET A 1 119 ? 16.202 7.336 -19.205 1.00 85.44 119 MET A CA 1
ATOM 991 C C . MET A 1 119 ? 15.005 6.542 -18.677 1.00 85.44 119 MET A C 1
ATOM 993 O O . MET A 1 119 ? 14.497 5.615 -19.311 1.00 85.44 119 MET A O 1
ATOM 997 N N . ILE A 1 120 ? 14.456 7.007 -17.557 1.00 83.38 120 ILE A N 1
ATOM 998 C CA . ILE A 1 120 ? 13.272 6.423 -16.928 1.00 83.38 120 ILE A CA 1
ATOM 999 C C . ILE A 1 120 ? 12.119 7.419 -16.988 1.00 83.38 120 ILE A C 1
ATOM 1001 O O . ILE A 1 120 ? 12.254 8.582 -16.611 1.00 83.38 120 ILE A O 1
ATOM 1005 N N . LYS A 1 121 ? 10.949 6.949 -17.429 1.00 81.62 121 LYS A N 1
ATOM 1006 C CA . LYS A 1 121 ? 9.700 7.705 -17.319 1.00 81.62 121 LYS A CA 1
ATOM 1007 C C . LYS A 1 121 ? 8.904 7.188 -16.127 1.00 81.62 121 LYS A C 1
ATOM 1009 O O . LYS A 1 121 ? 8.207 6.183 -16.238 1.00 81.62 121 LYS A O 1
ATOM 1014 N N . LEU A 1 122 ? 8.986 7.905 -15.011 1.00 82.56 122 LEU A N 1
ATOM 1015 C CA . LEU A 1 122 ? 8.156 7.654 -13.840 1.00 82.56 122 LEU A CA 1
ATOM 1016 C C . LEU A 1 122 ? 6.897 8.521 -13.904 1.00 82.56 122 LEU A C 1
ATOM 1018 O O . LEU A 1 122 ? 6.975 9.731 -14.100 1.00 82.56 122 LEU A O 1
ATOM 1022 N N . LEU A 1 123 ? 5.733 7.900 -13.730 1.00 85.81 123 LEU A N 1
ATOM 1023 C CA . LEU A 1 123 ? 4.485 8.612 -13.487 1.00 85.81 123 LEU A CA 1
ATOM 1024 C C . LEU A 1 123 ? 4.101 8.390 -12.030 1.00 85.81 123 LEU A C 1
ATOM 1026 O O . LEU A 1 123 ? 3.702 7.285 -11.664 1.00 85.81 123 LEU A O 1
ATOM 1030 N N . ALA A 1 124 ? 4.270 9.429 -11.214 1.00 91.25 124 ALA A N 1
ATOM 1031 C CA . ALA A 1 124 ? 4.013 9.343 -9.787 1.00 91.25 124 ALA A CA 1
ATOM 1032 C C . ALA A 1 124 ? 2.510 9.172 -9.508 1.00 91.25 124 ALA A C 1
ATOM 1034 O O . ALA A 1 124 ? 1.688 9.904 -10.055 1.00 91.25 124 ALA A O 1
ATOM 1035 N N . VAL A 1 125 ? 2.172 8.190 -8.671 1.00 95.44 125 VAL A N 1
ATOM 1036 C CA . VAL A 1 125 ? 0.813 7.865 -8.204 1.00 95.44 125 VAL A CA 1
ATOM 1037 C C . VAL A 1 125 ? 0.798 7.613 -6.679 1.00 95.44 125 VAL A C 1
ATOM 1039 O O . VAL A 1 125 ? 0.372 6.552 -6.215 1.00 95.44 125 VAL A O 1
ATOM 1042 N N . PRO A 1 126 ? 1.334 8.551 -5.871 1.00 95.62 126 PRO A N 1
ATOM 1043 C CA . PRO A 1 126 ? 1.479 8.390 -4.422 1.00 95.62 126 PRO A CA 1
ATOM 1044 C C . PRO A 1 126 ? 0.130 8.346 -3.707 1.00 95.62 126 PRO A C 1
ATOM 1046 O O . PRO A 1 126 ? -0.019 7.650 -2.710 1.00 95.62 126 PRO A O 1
ATOM 1049 N N . VAL A 1 127 ? -0.883 9.045 -4.215 1.00 96.75 127 VAL A N 1
ATOM 1050 C CA . VAL A 1 127 ? -2.211 9.050 -3.600 1.00 96.75 127 VAL A CA 1
ATOM 1051 C C . VAL A 1 127 ? -2.869 7.684 -3.788 1.00 96.75 127 VAL A C 1
ATOM 1053 O O . VAL A 1 127 ? -3.337 7.081 -2.829 1.00 96.75 127 VAL A O 1
ATOM 1056 N N . GLU A 1 128 ? -2.853 7.141 -5.005 1.00 97.56 128 GLU A N 1
ATOM 1057 C CA . GLU A 1 128 ? -3.394 5.815 -5.311 1.00 97.56 128 GLU A CA 1
ATOM 1058 C C . GLU A 1 128 ? -2.677 4.713 -4.532 1.00 97.56 128 GLU A C 1
ATOM 1060 O O . GLU A 1 128 ? -3.320 3.775 -4.057 1.00 97.56 128 GLU A O 1
ATOM 1065 N N . PHE A 1 129 ? -1.357 4.836 -4.369 1.00 96.75 129 PHE A N 1
ATOM 1066 C CA . PHE A 1 129 ? -0.586 3.907 -3.556 1.00 96.75 129 PHE A CA 1
ATOM 1067 C C . PHE A 1 129 ? -0.992 3.971 -2.081 1.00 96.75 129 PHE A C 1
ATOM 1069 O O . PHE A 1 129 ? -1.309 2.932 -1.506 1.00 96.75 129 PHE A O 1
ATOM 1076 N N . ALA A 1 130 ? -1.102 5.165 -1.493 1.00 97.25 130 ALA A N 1
ATOM 1077 C CA . ALA A 1 130 ? -1.579 5.328 -0.119 1.00 97.25 130 ALA A CA 1
ATOM 1078 C C . ALA A 1 130 ? -2.993 4.752 0.077 1.00 97.25 130 ALA A C 1
ATOM 1080 O O . ALA A 1 130 ? -3.246 4.070 1.067 1.00 97.25 130 ALA A O 1
ATOM 1081 N N . ARG A 1 131 ? -3.903 4.926 -0.894 1.00 97.81 131 ARG A N 1
ATOM 1082 C CA . ARG A 1 131 ? -5.242 4.302 -0.863 1.00 97.81 131 ARG A CA 1
ATOM 1083 C C . ARG A 1 131 ? -5.179 2.777 -0.859 1.00 97.81 131 ARG A C 1
ATOM 1085 O O . ARG A 1 131 ? -5.959 2.127 -0.162 1.00 97.81 131 ARG A O 1
ATOM 1092 N N . GLN A 1 132 ? -4.249 2.192 -1.616 1.00 97.19 132 GLN A N 1
ATOM 1093 C CA . GLN A 1 132 ? -4.020 0.749 -1.598 1.00 97.19 132 GLN A CA 1
ATOM 1094 C C . GLN A 1 132 ? -3.525 0.283 -0.224 1.00 97.19 132 GLN A C 1
ATOM 1096 O O . GLN A 1 132 ? -4.046 -0.706 0.291 1.00 97.19 132 GLN A O 1
ATOM 1101 N N . ILE A 1 133 ? -2.571 1.003 0.374 1.00 97.31 133 ILE A N 1
ATOM 1102 C CA . ILE A 1 133 ? -2.052 0.720 1.719 1.00 97.31 133 ILE A CA 1
ATOM 1103 C C . ILE A 1 133 ? -3.172 0.831 2.766 1.00 97.31 133 ILE A C 1
ATOM 1105 O O . ILE A 1 133 ? -3.375 -0.106 3.535 1.00 97.31 133 ILE A O 1
ATOM 1109 N N . ALA A 1 134 ? -3.980 1.895 2.731 1.00 97.81 134 ALA A N 1
ATOM 1110 C CA . ALA A 1 134 ? -5.121 2.075 3.629 1.00 97.81 134 ALA A CA 1
ATOM 1111 C C . ALA A 1 134 ? -6.152 0.940 3.513 1.00 97.81 134 ALA A C 1
ATOM 1113 O O . ALA A 1 134 ? -6.642 0.432 4.521 1.00 97.81 134 ALA A O 1
ATOM 1114 N N . LYS A 1 135 ? -6.450 0.482 2.288 1.00 96.56 135 LYS A N 1
ATOM 1115 C CA . LYS A 1 135 ? -7.362 -0.650 2.064 1.00 96.56 135 LYS A CA 1
ATOM 1116 C C . LYS A 1 135 ? -6.807 -1.952 2.645 1.00 96.56 135 LYS A C 1
ATOM 1118 O O . LYS A 1 135 ? -7.569 -2.709 3.248 1.00 96.56 135 LYS A O 1
ATOM 1123 N N . ILE A 1 136 ? -5.510 -2.220 2.459 1.00 95.19 136 ILE A N 1
ATOM 1124 C CA . ILE A 1 136 ? -4.839 -3.394 3.038 1.00 95.19 136 ILE A CA 1
ATOM 1125 C C . ILE A 1 136 ? -4.933 -3.333 4.565 1.00 95.19 136 ILE A C 1
ATOM 1127 O O . ILE A 1 136 ? -5.388 -4.300 5.168 1.00 95.19 136 ILE A O 1
ATOM 1131 N N . ALA A 1 137 ? -4.603 -2.186 5.165 1.00 96.19 137 ALA A N 1
ATOM 1132 C CA . ALA A 1 137 ? -4.662 -1.960 6.609 1.00 96.19 137 ALA A CA 1
ATOM 1133 C C . ALA A 1 137 ? -6.055 -2.224 7.175 1.00 96.19 137 ALA A C 1
ATOM 1135 O O . ALA A 1 137 ? -6.216 -3.031 8.086 1.00 96.19 137 ALA A O 1
ATOM 1136 N N . TYR A 1 138 ? -7.072 -1.578 6.603 1.00 96.19 138 TYR A N 1
ATOM 1137 C CA . TYR A 1 138 ? -8.447 -1.728 7.063 1.00 96.19 138 TYR A CA 1
ATOM 1138 C C . TYR A 1 138 ? -8.931 -3.176 6.935 1.00 96.19 138 TYR A C 1
ATOM 1140 O O . TYR A 1 138 ? -9.515 -3.720 7.867 1.00 96.19 138 TYR A O 1
ATOM 1148 N N . SER A 1 139 ? -8.642 -3.829 5.804 1.00 93.25 139 SER A N 1
ATOM 1149 C CA . SER A 1 139 ? -9.035 -5.227 5.581 1.00 93.25 139 SER A CA 1
ATOM 1150 C C . SER A 1 139 ? -8.339 -6.178 6.554 1.00 93.25 139 SER A C 1
ATOM 1152 O O . SER A 1 139 ? -8.968 -7.112 7.042 1.00 93.25 139 SER A O 1
ATOM 1154 N N . TYR A 1 140 ? -7.060 -5.933 6.847 1.00 92.81 140 TYR A N 1
ATOM 1155 C CA . TYR A 1 140 ? -6.289 -6.713 7.809 1.00 92.81 140 TYR A CA 1
ATOM 1156 C C . TYR A 1 140 ? -6.844 -6.555 9.228 1.00 92.81 140 TYR A C 1
ATOM 1158 O O . TYR A 1 140 ? -7.158 -7.548 9.873 1.00 92.81 140 TYR A O 1
ATOM 1166 N N . VAL A 1 141 ? -7.095 -5.321 9.676 1.00 93.75 141 VAL A N 1
ATOM 1167 C CA . VAL A 1 141 ? -7.718 -5.062 10.985 1.00 93.75 141 VAL A CA 1
ATOM 1168 C C . VAL A 1 141 ? -9.095 -5.716 11.093 1.00 93.75 141 VAL A C 1
ATOM 1170 O O . VAL A 1 141 ? -9.398 -6.337 12.107 1.00 93.75 141 VAL A O 1
ATOM 1173 N N . VAL A 1 142 ? -9.924 -5.639 10.049 1.00 93.56 142 VAL A N 1
ATOM 1174 C CA . VAL A 1 142 ? -11.225 -6.327 10.029 1.00 93.56 142 VAL A CA 1
ATOM 1175 C C . VAL A 1 142 ? -11.066 -7.848 10.106 1.00 93.56 142 VAL A C 1
ATOM 1177 O O . VAL A 1 142 ? -11.886 -8.494 10.753 1.00 93.56 142 VAL A O 1
ATOM 1180 N N . ALA A 1 143 ? -10.037 -8.426 9.482 1.00 89.56 143 ALA A N 1
ATOM 1181 C CA . ALA A 1 143 ? -9.777 -9.863 9.550 1.00 89.56 143 ALA A CA 1
ATOM 1182 C C . ALA A 1 143 ? -9.337 -10.315 10.955 1.00 89.56 143 ALA A C 1
ATOM 1184 O O . ALA A 1 143 ? -9.808 -11.347 11.428 1.00 89.56 143 ALA A O 1
ATOM 1185 N N . GLU A 1 144 ? -8.492 -9.533 11.631 1.00 88.69 144 GLU A N 1
ATOM 1186 C CA . GLU A 1 144 ? -7.923 -9.895 12.939 1.00 88.69 144 GLU A CA 1
ATOM 1187 C C . GLU A 1 144 ? -8.835 -9.559 14.130 1.00 88.69 144 GLU A C 1
ATOM 1189 O O . GLU A 1 144 ? -8.971 -10.346 15.080 1.00 88.69 144 GLU A O 1
ATOM 1194 N N . ILE A 1 145 ? -9.465 -8.380 14.083 1.00 91.50 145 ILE A N 1
ATOM 1195 C CA . ILE A 1 145 ? -10.299 -7.829 15.162 1.00 91.50 145 ILE A CA 1
ATOM 1196 C C . ILE A 1 145 ? -11.779 -8.155 14.936 1.00 91.50 145 ILE A C 1
ATOM 1198 O O . ILE A 1 145 ? -12.512 -8.372 15.898 1.00 91.50 145 ILE A O 1
ATOM 1202 N N . GLY A 1 146 ? -12.224 -8.248 13.683 1.00 91.00 146 GLY A N 1
ATOM 1203 C CA . GLY A 1 146 ? -13.616 -8.498 13.307 1.00 91.00 146 GLY A CA 1
ATOM 1204 C C . GLY A 1 146 ? -14.381 -7.230 12.918 1.00 91.00 146 GLY A C 1
ATOM 1205 O O . GLY A 1 146 ? -14.157 -6.136 13.440 1.00 91.00 146 GLY A O 1
ATOM 1206 N N . LEU A 1 147 ? -15.320 -7.381 11.981 1.00 92.06 147 LEU A N 1
ATOM 1207 C CA . LEU A 1 147 ? -16.195 -6.293 11.546 1.00 92.06 147 LEU A CA 1
ATOM 1208 C C . LEU A 1 147 ? -17.153 -5.885 12.677 1.00 92.06 147 LEU A C 1
ATOM 1210 O O . LEU A 1 147 ? -17.824 -6.736 13.252 1.00 92.06 147 LEU A O 1
ATOM 1214 N N . GLY A 1 148 ? -17.239 -4.584 12.967 1.00 93.56 148 GLY A N 1
ATOM 1215 C CA . GLY A 1 148 ? -18.104 -4.044 14.027 1.00 93.56 148 GLY A CA 1
ATOM 1216 C C . GLY A 1 148 ? -17.531 -4.154 15.444 1.00 93.56 148 GLY A C 1
ATOM 1217 O O . GLY A 1 148 ? -18.195 -3.754 16.390 1.00 93.56 148 GLY A O 1
ATOM 1218 N N . ASN A 1 149 ? -16.302 -4.660 15.593 1.00 95.75 149 ASN A N 1
ATOM 1219 C CA . ASN A 1 149 ? -15.605 -4.749 16.881 1.00 95.75 149 ASN A CA 1
ATOM 1220 C C . ASN A 1 149 ? -14.721 -3.524 17.187 1.00 95.75 149 ASN A C 1
ATOM 1222 O O . ASN A 1 149 ? -14.005 -3.511 18.187 1.00 95.75 149 ASN A O 1
ATOM 1226 N N . PHE A 1 150 ? -14.759 -2.512 16.323 1.00 96.69 150 PHE A N 1
ATOM 1227 C CA . PHE A 1 150 ? -14.121 -1.212 16.499 1.00 96.69 150 PHE A CA 1
ATOM 1228 C C . PHE A 1 150 ? -14.883 -0.156 15.688 1.00 96.69 150 PHE A C 1
ATOM 1230 O O . PHE A 1 150 ? -15.621 -0.494 14.757 1.00 96.69 150 PHE A O 1
ATOM 1237 N N . THR A 1 151 ? -14.662 1.122 15.994 1.00 97.25 151 THR A N 1
ATOM 1238 C CA . THR A 1 151 ? -15.180 2.244 15.203 1.00 97.25 151 THR A CA 1
ATOM 1239 C C . THR A 1 151 ? -14.155 2.629 14.132 1.00 97.25 151 THR A C 1
ATOM 1241 O O . THR A 1 151 ? -13.053 3.061 14.483 1.00 97.25 151 THR A O 1
ATOM 1244 N N . PRO A 1 152 ? -14.469 2.494 12.828 1.00 96.50 152 PRO A N 1
ATOM 1245 C CA . PRO A 1 152 ? -13.588 2.948 11.756 1.00 96.50 152 PRO A CA 1
ATOM 1246 C C . PRO A 1 152 ? -13.309 4.447 11.824 1.00 96.50 152 PRO A C 1
ATOM 1248 O O . PRO A 1 152 ? -14.214 5.245 12.063 1.00 96.50 152 PRO A O 1
ATOM 1251 N N . MET A 1 153 ? -12.075 4.840 11.519 1.00 95.81 153 MET A N 1
ATOM 1252 C CA . MET A 1 153 ? -11.743 6.242 11.301 1.00 95.81 153 MET A CA 1
ATOM 1253 C C . MET A 1 153 ? -12.385 6.703 9.985 1.00 95.81 153 MET A C 1
ATOM 1255 O O . MET A 1 153 ? -12.117 6.132 8.924 1.00 95.81 153 MET A O 1
ATOM 1259 N N . GLN A 1 154 ? -13.210 7.753 10.037 1.00 96.00 154 GLN A N 1
ATOM 1260 C CA . GLN A 1 154 ? -13.933 8.261 8.864 1.00 96.00 154 GLN A CA 1
ATOM 1261 C C . GLN A 1 154 ? -12.973 8.651 7.732 1.00 96.00 154 GLN A C 1
ATOM 1263 O O . GLN A 1 154 ? -13.153 8.231 6.593 1.00 96.00 154 GLN A O 1
ATOM 1268 N N . MET A 1 155 ? -11.883 9.344 8.067 1.00 95.44 155 MET A N 1
ATOM 1269 C CA . MET A 1 155 ? -10.850 9.747 7.109 1.00 95.44 155 MET A CA 1
ATOM 1270 C C . MET A 1 155 ? -10.185 8.556 6.389 1.00 95.44 155 MET A C 1
ATOM 1272 O O . MET A 1 155 ? -9.803 8.652 5.221 1.00 95.44 155 MET A O 1
ATOM 1276 N N . THR A 1 156 ? -10.072 7.406 7.056 1.00 97.38 156 THR A N 1
ATOM 1277 C CA . THR A 1 156 ? -9.522 6.174 6.466 1.00 97.38 156 THR A CA 1
ATOM 1278 C C . THR A 1 156 ? -10.485 5.581 5.455 1.00 97.38 156 THR A C 1
ATOM 1280 O O . THR A 1 156 ? -10.074 5.205 4.355 1.00 97.38 156 THR A O 1
ATOM 1283 N N . LEU A 1 157 ? -11.780 5.573 5.775 1.00 97.00 157 LEU A N 1
ATOM 1284 C CA . LEU A 1 157 ? -12.812 5.190 4.817 1.00 97.00 157 LEU A CA 1
ATOM 1285 C C . LEU A 1 157 ? -12.861 6.165 3.640 1.00 97.00 157 LEU A C 1
ATOM 1287 O O . LEU A 1 157 ? -12.924 5.726 2.497 1.00 97.00 157 LEU A O 1
ATOM 1291 N N . ASP A 1 158 ? -12.764 7.470 3.883 1.00 97.12 158 ASP A N 1
ATOM 1292 C CA . ASP A 1 158 ? -12.765 8.476 2.821 1.00 97.12 158 ASP A CA 1
ATOM 1293 C C . ASP A 1 158 ? -11.528 8.374 1.924 1.00 97.12 158 ASP A C 1
ATOM 1295 O O . ASP A 1 158 ? -11.632 8.543 0.707 1.00 97.12 158 ASP A O 1
ATOM 1299 N N . THR A 1 159 ? -10.379 8.003 2.488 1.00 97.19 159 THR A N 1
ATOM 1300 C CA . THR A 1 159 ? -9.167 7.675 1.729 1.00 97.19 159 THR A CA 1
ATOM 1301 C C . THR A 1 159 ? -9.421 6.487 0.800 1.00 97.19 159 THR A C 1
ATOM 1303 O O . THR A 1 159 ? -9.242 6.609 -0.413 1.00 97.19 159 THR A O 1
ATOM 1306 N N . ILE A 1 160 ? -9.909 5.362 1.335 1.00 97.69 160 ILE A N 1
ATOM 1307 C CA . ILE A 1 160 ? -10.202 4.140 0.561 1.00 97.69 160 ILE A CA 1
ATOM 1308 C C . ILE A 1 160 ? -11.268 4.401 -0.513 1.00 97.69 160 ILE A C 1
ATOM 1310 O O . ILE A 1 160 ? -11.161 3.914 -1.636 1.00 97.69 160 ILE A O 1
ATOM 1314 N N . MET A 1 161 ? -12.284 5.198 -0.187 1.00 97.38 161 MET A N 1
ATOM 1315 C CA . MET A 1 161 ? -13.423 5.493 -1.057 1.00 97.38 161 MET A CA 1
ATOM 1316 C C . MET A 1 161 ? -13.185 6.685 -1.995 1.00 97.38 161 MET A C 1
ATOM 1318 O O . MET A 1 161 ? -14.132 7.161 -2.618 1.00 97.38 161 MET A O 1
ATOM 1322 N N . CYS A 1 162 ? -11.941 7.161 -2.120 1.00 96.75 162 CYS A N 1
ATOM 1323 C CA . CYS A 1 162 ? -11.556 8.262 -3.011 1.00 96.75 162 CYS A CA 1
ATOM 1324 C C . CYS A 1 162 ? -12.299 9.588 -2.752 1.00 96.75 162 CYS A C 1
ATOM 1326 O O . CYS A 1 162 ? -12.482 10.378 -3.675 1.00 96.75 162 CYS A O 1
ATOM 1328 N N . ARG A 1 163 ? -12.725 9.845 -1.512 1.00 96.44 163 ARG A N 1
ATOM 1329 C CA . ARG A 1 163 ? -13.426 11.076 -1.102 1.00 96.44 163 ARG A CA 1
ATOM 1330 C C . ARG A 1 163 ? -12.486 12.173 -0.607 1.00 96.44 163 ARG A C 1
ATOM 1332 O O . ARG A 1 163 ? -12.912 13.310 -0.466 1.00 96.44 163 ARG A O 1
ATOM 1339 N N . THR A 1 164 ? -11.217 11.840 -0.377 1.00 94.12 164 THR A N 1
ATOM 1340 C CA . THR A 1 164 ? -10.163 12.798 -0.032 1.00 94.12 164 THR A CA 1
ATOM 1341 C C . THR A 1 164 ? -8.872 12.516 -0.804 1.00 94.12 164 THR A C 1
ATOM 1343 O O . THR A 1 164 ? -8.596 11.381 -1.226 1.00 94.12 164 THR A O 1
ATOM 1346 N N . THR A 1 165 ? -8.091 13.571 -1.017 1.00 93.12 165 THR A N 1
ATOM 1347 C CA . THR A 1 165 ? -6.704 13.537 -1.500 1.00 93.12 165 THR A CA 1
ATOM 1348 C C . THR A 1 165 ? -5.687 13.659 -0.370 1.00 93.12 165 THR A C 1
ATOM 1350 O O . THR A 1 165 ? -4.530 13.300 -0.587 1.00 93.12 165 THR A O 1
ATOM 1353 N N . ASN A 1 166 ? -6.108 14.073 0.832 1.00 94.56 166 ASN A N 1
ATOM 1354 C CA . ASN A 1 166 ? -5.262 14.167 2.021 1.00 94.56 166 ASN A CA 1
ATOM 1355 C C . ASN A 1 166 ? -5.029 12.793 2.666 1.00 94.56 166 ASN A C 1
ATOM 1357 O O . ASN A 1 166 ? -5.486 12.488 3.768 1.00 94.56 166 ASN A O 1
ATOM 1361 N N . VAL A 1 167 ? -4.334 11.927 1.939 1.00 95.75 167 VAL A N 1
ATOM 1362 C CA . VAL A 1 167 ? -4.062 10.550 2.370 1.00 95.75 167 VAL A CA 1
ATOM 1363 C C . VAL A 1 167 ? -3.036 10.492 3.502 1.00 95.75 167 VAL A C 1
ATOM 1365 O O . VAL A 1 167 ? -3.088 9.578 4.322 1.00 95.75 167 VAL A O 1
ATOM 1368 N N . CYS A 1 168 ? -2.148 11.487 3.582 1.00 96.12 168 CYS A N 1
ATOM 1369 C CA . CYS A 1 168 ? -1.084 11.578 4.582 1.00 96.12 168 CYS A CA 1
ATOM 1370 C C . CYS A 1 168 ? -1.598 11.842 6.005 1.00 96.12 168 CYS A C 1
ATOM 1372 O O . CYS A 1 168 ? -0.843 11.694 6.965 1.00 96.12 168 CYS A O 1
ATOM 1374 N N . HIS A 1 169 ? -2.876 12.198 6.176 1.00 95.88 169 HIS A N 1
ATOM 1375 C CA . HIS A 1 169 ? -3.447 12.313 7.516 1.00 95.88 169 HIS A CA 1
ATOM 1376 C C . HIS A 1 169 ? -3.544 10.969 8.230 1.00 95.88 169 HIS A C 1
ATOM 1378 O O . HIS A 1 169 ? -3.264 10.889 9.422 1.00 95.88 169 HIS A O 1
ATOM 1384 N N . VAL A 1 170 ? -3.901 9.910 7.498 1.00 96.69 170 VAL A N 1
ATOM 1385 C CA . VAL A 1 170 ? -4.087 8.565 8.063 1.00 96.69 170 VAL A CA 1
ATOM 1386 C C . VAL A 1 170 ? -3.033 7.571 7.615 1.00 96.69 170 VAL A C 1
ATOM 1388 O O . VAL A 1 170 ? -2.854 6.574 8.303 1.00 96.69 170 VAL A O 1
ATOM 1391 N N . VAL A 1 171 ? -2.346 7.814 6.497 1.00 97.25 171 VAL A N 1
ATOM 1392 C CA . VAL A 1 171 ? -1.256 6.970 5.996 1.00 97.25 171 VAL A CA 1
ATOM 1393 C C . VAL A 1 171 ? 0.073 7.657 6.263 1.00 97.25 171 VAL A C 1
ATOM 1395 O O . VAL A 1 171 ? 0.318 8.755 5.771 1.00 97.25 171 VAL A O 1
ATOM 1398 N N . GLY A 1 172 ? 0.944 6.980 6.997 1.00 96.12 172 GLY A N 1
ATOM 1399 C CA . GLY A 1 172 ? 2.310 7.411 7.246 1.00 96.12 172 GLY A CA 1
ATOM 1400 C C . GLY A 1 172 ? 3.311 6.281 7.052 1.00 96.12 172 GLY A C 1
ATOM 1401 O O . GLY A 1 172 ? 2.978 5.200 6.558 1.00 96.12 172 GLY A O 1
ATOM 1402 N N . GLY A 1 173 ? 4.548 6.541 7.443 1.00 93.81 173 GLY A N 1
ATOM 1403 C CA . GLY A 1 173 ? 5.611 5.550 7.499 1.00 93.81 173 GLY A CA 1
ATOM 1404 C C . GLY A 1 173 ? 6.757 6.008 8.391 1.00 93.81 173 GLY A C 1
ATOM 1405 O O . GLY A 1 173 ? 6.718 7.099 8.965 1.00 93.81 173 GLY A O 1
ATOM 1406 N N . ASN A 1 174 ? 7.779 5.162 8.481 1.00 89.06 174 ASN A N 1
ATOM 1407 C CA . ASN A 1 174 ? 8.977 5.446 9.265 1.00 89.06 174 ASN A CA 1
ATOM 1408 C C . ASN A 1 174 ? 9.988 6.301 8.492 1.00 89.06 174 ASN A C 1
ATOM 1410 O O . ASN A 1 174 ? 10.115 6.222 7.263 1.00 89.06 174 ASN A O 1
ATOM 1414 N N . GLU A 1 175 ? 10.758 7.097 9.237 1.00 83.00 175 GLU A N 1
ATOM 1415 C CA . GLU A 1 175 ? 11.875 7.852 8.676 1.00 83.00 175 GLU A CA 1
ATOM 1416 C C . GLU A 1 175 ? 13.039 6.941 8.274 1.00 83.00 175 GLU A C 1
ATOM 1418 O O . GLU A 1 175 ? 13.708 7.203 7.281 1.00 83.00 175 GLU A O 1
ATOM 1423 N N . GLU A 1 176 ? 13.269 5.831 8.958 1.00 86.25 176 GLU A N 1
ATOM 1424 C CA . GLU A 1 176 ? 14.311 4.888 8.559 1.00 86.25 176 GLU A CA 1
ATOM 1425 C C . GLU A 1 176 ? 13.726 3.740 7.738 1.00 86.25 176 GLU A C 1
ATOM 1427 O O . GLU A 1 176 ? 12.607 3.277 7.980 1.00 86.25 176 GLU A O 1
ATOM 1432 N N . LEU A 1 177 ? 14.480 3.285 6.731 1.00 84.44 177 LEU A N 1
ATOM 1433 C CA . LEU A 1 177 ? 14.123 2.060 6.028 1.00 84.44 177 LEU A CA 1
ATOM 1434 C C . LEU A 1 177 ? 14.509 0.872 6.914 1.00 84.44 177 LEU A C 1
ATOM 1436 O O . LEU A 1 177 ? 15.677 0.756 7.287 1.00 84.44 177 LEU A O 1
ATOM 1440 N N . PRO A 1 178 ? 13.564 -0.017 7.244 1.00 84.56 178 PRO A N 1
ATOM 1441 C CA . PRO A 1 178 ? 13.873 -1.192 8.041 1.00 84.56 178 PRO A CA 1
ATOM 1442 C C . PRO A 1 178 ? 14.809 -2.144 7.282 1.00 84.56 178 PRO A C 1
ATOM 1444 O O . PRO A 1 178 ? 14.719 -2.287 6.060 1.00 84.56 178 PRO A O 1
ATOM 1447 N N . THR A 1 179 ? 15.660 -2.866 8.013 1.00 85.75 179 THR A N 1
ATOM 1448 C CA . THR A 1 179 ? 16.558 -3.882 7.443 1.00 85.75 179 THR A CA 1
ATOM 1449 C C . THR A 1 179 ? 15.765 -4.945 6.673 1.00 85.75 179 THR A C 1
ATOM 1451 O O . THR A 1 179 ? 14.707 -5.372 7.157 1.00 85.75 179 THR A O 1
ATOM 1454 N N . PRO A 1 180 ? 16.211 -5.384 5.481 1.00 83.88 180 PRO A N 1
ATOM 1455 C CA . PRO A 1 180 ? 15.558 -6.463 4.745 1.00 83.88 180 PRO A CA 1
ATOM 1456 C C . PRO A 1 180 ? 15.414 -7.747 5.569 1.00 83.88 180 PRO A C 1
ATOM 1458 O O . PRO A 1 180 ? 16.366 -8.201 6.203 1.00 83.88 180 PRO A O 1
ATOM 1461 N N . ASP A 1 181 ? 14.231 -8.355 5.516 1.00 83.06 181 ASP A N 1
ATOM 1462 C CA . ASP A 1 181 ? 13.952 -9.685 6.057 1.00 83.06 181 ASP A CA 1
ATOM 1463 C C . ASP A 1 181 ? 13.807 -10.691 4.902 1.00 83.06 181 ASP A C 1
ATOM 1465 O O . ASP A 1 181 ? 12.751 -10.754 4.260 1.00 83.06 181 ASP A O 1
ATOM 1469 N N . PRO A 1 182 ? 14.837 -11.514 4.631 1.00 75.25 182 PRO A N 1
ATOM 1470 C CA . PRO A 1 182 ? 14.845 -12.436 3.500 1.00 75.25 182 PRO A CA 1
ATOM 1471 C C . PRO A 1 182 ? 13.802 -13.560 3.601 1.00 75.25 182 PRO A C 1
ATOM 1473 O O . PRO A 1 182 ? 13.589 -14.265 2.614 1.00 75.25 182 PRO A O 1
ATOM 1476 N N . LYS A 1 183 ? 13.165 -13.767 4.764 1.00 72.38 183 LYS A N 1
ATOM 1477 C CA . LYS A 1 183 ? 12.182 -14.843 4.978 1.00 72.38 183 LYS A CA 1
ATOM 1478 C C . LYS A 1 183 ? 10.732 -14.384 4.804 1.00 72.38 183 LYS A C 1
ATOM 1480 O O . LYS A 1 183 ? 9.853 -15.229 4.639 1.00 72.38 183 LYS A O 1
ATOM 1485 N N . GLY A 1 184 ? 10.462 -13.079 4.829 1.00 64.00 184 GLY A N 1
ATOM 1486 C CA . GLY A 1 184 ? 9.102 -12.548 4.765 1.00 64.00 184 GLY A CA 1
ATOM 1487 C C . GLY A 1 184 ? 8.601 -12.304 3.334 1.00 64.00 184 GLY A C 1
ATOM 1488 O O . GLY A 1 184 ? 9.275 -11.680 2.517 1.00 64.00 184 GLY A O 1
ATOM 1489 N N . ALA A 1 185 ? 7.370 -12.731 3.033 1.00 66.44 185 ALA A N 1
ATOM 1490 C CA . ALA A 1 185 ? 6.662 -12.313 1.813 1.00 66.44 185 ALA A CA 1
ATOM 1491 C C . ALA A 1 185 ? 5.955 -10.959 2.012 1.00 66.44 185 ALA A C 1
ATOM 1493 O O . ALA A 1 185 ? 6.069 -10.054 1.185 1.00 66.44 185 ALA A O 1
ATOM 1494 N N . HIS A 1 186 ? 5.269 -10.810 3.146 1.00 73.25 186 HIS A N 1
ATOM 1495 C CA . HIS A 1 186 ? 4.642 -9.583 3.633 1.00 73.25 186 HIS A CA 1
ATOM 1496 C C . HIS A 1 186 ? 4.686 -9.618 5.164 1.00 73.25 186 HIS A C 1
ATOM 1498 O O . HIS A 1 186 ? 4.440 -10.680 5.735 1.00 73.25 186 HIS A O 1
ATOM 1504 N N . LEU A 1 187 ? 4.976 -8.490 5.815 1.00 75.06 187 LEU A N 1
ATOM 1505 C CA . LEU A 1 187 ? 4.798 -8.341 7.261 1.00 75.06 187 LEU A CA 1
ATOM 1506 C C . LEU A 1 187 ? 3.611 -7.415 7.498 1.00 75.06 187 LEU A C 1
ATOM 1508 O O . LEU A 1 187 ? 3.544 -6.317 6.942 1.00 75.06 187 LEU A O 1
ATOM 1512 N N . LEU A 1 188 ? 2.666 -7.890 8.296 1.00 79.50 188 LEU A N 1
ATOM 1513 C CA . LEU A 1 188 ? 1.505 -7.138 8.741 1.00 79.50 188 LEU A CA 1
ATOM 1514 C C . LEU A 1 188 ? 1.465 -7.240 10.262 1.00 79.50 188 LEU A C 1
ATOM 1516 O O . LEU A 1 188 ? 1.671 -8.320 10.813 1.00 79.50 188 LEU A O 1
ATOM 1520 N N . GLY A 1 189 ? 1.218 -6.120 10.926 1.00 77.00 189 GLY A N 1
ATOM 1521 C CA . GLY A 1 189 ? 1.128 -6.041 12.379 1.00 77.00 189 GLY A CA 1
ATOM 1522 C C . GLY A 1 189 ? 0.029 -5.076 12.787 1.00 77.00 189 GLY A C 1
ATOM 1523 O O . GLY A 1 189 ? -0.301 -4.152 12.041 1.00 77.00 189 GLY A O 1
ATOM 1524 N N . ILE A 1 190 ? -0.574 -5.306 13.948 1.00 84.06 190 ILE A N 1
ATOM 1525 C CA . ILE A 1 190 ? -1.507 -4.356 14.549 1.00 84.06 190 ILE A CA 1
ATOM 1526 C C . ILE A 1 190 ? -0.856 -3.830 15.818 1.00 84.06 190 ILE A C 1
ATOM 1528 O O . ILE A 1 190 ? -0.406 -4.601 16.660 1.00 84.06 190 ILE A O 1
ATOM 1532 N N . THR A 1 191 ? -0.843 -2.515 15.963 1.00 84.75 191 THR A N 1
ATOM 1533 C CA . THR A 1 191 ? -0.449 -1.855 17.201 1.00 84.75 191 THR A CA 1
ATOM 1534 C C . THR A 1 191 ? -1.629 -1.042 17.697 1.00 84.75 191 THR A C 1
ATOM 1536 O O . THR A 1 191 ? -2.292 -0.348 16.924 1.00 84.75 191 THR A O 1
ATOM 1539 N N . VAL A 1 192 ? -1.908 -1.123 18.991 1.00 82.31 192 VAL A N 1
ATOM 1540 C CA . VAL A 1 192 ? -2.916 -0.284 19.631 1.00 82.31 192 VAL A CA 1
ATOM 1541 C C . VAL A 1 192 ? -2.209 0.785 20.445 1.00 82.31 192 VAL A C 1
ATOM 1543 O O . VAL A 1 192 ? -1.455 0.488 21.372 1.00 82.31 192 VAL A O 1
ATOM 1546 N N . HIS A 1 193 ? -2.458 2.037 20.074 1.00 86.31 193 HIS A N 1
ATOM 1547 C CA . HIS A 1 193 ? -1.886 3.203 20.720 1.00 86.31 193 HIS A CA 1
ATOM 1548 C C . HIS A 1 193 ? -2.889 3.796 21.710 1.00 86.31 193 HIS A C 1
ATOM 1550 O O . HIS A 1 193 ? -3.989 4.218 21.343 1.00 86.31 193 HIS A O 1
ATOM 1556 N N . ILE A 1 194 ? -2.506 3.825 22.985 1.00 80.38 194 ILE A N 1
ATOM 1557 C CA . ILE A 1 194 ? -3.351 4.311 24.076 1.00 80.38 194 ILE A CA 1
ATOM 1558 C C . ILE A 1 194 ? -2.879 5.713 24.474 1.00 80.38 194 ILE A C 1
ATOM 1560 O O . ILE A 1 194 ? -2.080 5.860 25.393 1.00 80.38 194 ILE A O 1
ATOM 1564 N N . LYS A 1 195 ? -3.371 6.738 23.767 1.00 80.12 195 LYS A N 1
ATOM 1565 C CA . LYS A 1 195 ? -3.239 8.147 24.190 1.00 80.12 195 LYS A CA 1
ATOM 1566 C C . LYS A 1 195 ? -4.431 8.584 25.044 1.00 80.12 195 LYS A C 1
ATOM 1568 O O . LYS A 1 195 ? -4.266 9.200 26.087 1.00 80.12 195 LYS A O 1
ATOM 1573 N N . GLU A 1 196 ? -5.637 8.207 24.623 1.00 85.00 196 GLU A N 1
ATOM 1574 C CA . GLU A 1 196 ? -6.874 8.402 25.380 1.00 85.00 196 GLU A CA 1
ATOM 1575 C C . GLU A 1 196 ? -7.404 7.036 25.840 1.00 85.00 196 GLU A C 1
ATOM 1577 O O . GLU A 1 196 ? -7.802 6.232 24.991 1.00 85.00 196 GLU A O 1
ATOM 1582 N N . PRO A 1 197 ? -7.468 6.746 27.155 1.00 85.50 197 PRO A N 1
ATOM 1583 C CA . PRO A 1 197 ? -7.891 5.432 27.651 1.00 85.50 197 PRO A CA 1
ATOM 1584 C C . PRO A 1 197 ? -9.284 5.005 27.174 1.00 85.50 197 PRO A C 1
ATOM 1586 O O . PRO A 1 197 ? -9.537 3.820 26.981 1.00 85.50 197 PRO A O 1
ATOM 1589 N N . MET A 1 198 ? -10.183 5.969 26.951 1.00 92.25 198 MET A N 1
ATOM 1590 C CA . MET A 1 198 ? -11.549 5.708 26.486 1.00 92.25 198 MET A CA 1
ATOM 1591 C C . MET A 1 198 ? -11.653 5.480 24.975 1.00 92.25 198 MET A C 1
ATOM 1593 O O . MET A 1 198 ? -12.665 4.947 24.512 1.00 92.25 198 MET A O 1
ATOM 1597 N N . ARG A 1 199 ? -10.624 5.871 24.211 1.00 92.75 199 ARG A N 1
ATOM 1598 C CA . ARG A 1 199 ? -10.552 5.710 22.755 1.00 92.75 199 ARG A CA 1
ATOM 1599 C C . ARG A 1 199 ? -9.169 5.231 22.286 1.00 92.75 199 ARG A C 1
ATOM 1601 O O . ARG A 1 199 ? -8.493 5.958 21.558 1.00 92.75 199 ARG A O 1
ATOM 1608 N N . PRO A 1 200 ? -8.739 4.010 22.658 1.00 93.94 200 PRO A N 1
ATOM 1609 C CA . PRO A 1 200 ? -7.502 3.435 22.138 1.00 93.94 200 PRO A CA 1
ATOM 1610 C C . PRO A 1 200 ? -7.518 3.384 20.608 1.00 93.94 200 PRO A C 1
ATOM 1612 O O . PRO A 1 200 ? -8.455 2.848 20.011 1.00 93.94 200 PRO A O 1
ATOM 1615 N N . VAL A 1 201 ? -6.483 3.933 19.977 1.00 95.38 201 VAL A N 1
ATOM 1616 C CA . VAL A 1 201 ? -6.374 4.063 18.521 1.00 95.38 201 VAL A CA 1
ATOM 1617 C C . VAL A 1 201 ? -5.742 2.809 17.938 1.00 95.38 201 VAL A C 1
ATOM 1619 O O . VAL A 1 201 ? -4.719 2.332 18.420 1.00 95.38 201 VAL A O 1
ATOM 1622 N N . ILE A 1 202 ? -6.334 2.286 16.871 1.00 95.75 202 ILE A N 1
ATOM 1623 C CA . ILE A 1 202 ? -5.856 1.102 16.163 1.00 95.75 202 ILE A CA 1
ATOM 1624 C C . ILE A 1 202 ? -4.996 1.548 14.985 1.00 95.75 202 ILE A C 1
ATOM 1626 O O . ILE A 1 202 ? -5.464 2.267 14.095 1.00 95.75 202 ILE A O 1
ATOM 1630 N N . ILE A 1 203 ? -3.755 1.076 14.966 1.00 95.50 203 ILE A N 1
ATOM 1631 C CA . ILE A 1 203 ? -2.770 1.341 13.926 1.00 95.50 203 ILE A CA 1
ATOM 1632 C C . ILE A 1 203 ? -2.416 0.015 13.261 1.00 95.50 203 ILE A C 1
ATOM 1634 O O . ILE A 1 203 ? -2.079 -0.957 13.932 1.00 95.50 203 ILE A O 1
ATOM 1638 N N . ALA A 1 204 ? -2.471 -0.034 11.935 1.00 95.25 204 ALA A N 1
ATOM 1639 C CA . ALA A 1 204 ? -1.972 -1.175 11.177 1.00 95.25 204 ALA A CA 1
ATOM 1640 C C . ALA A 1 204 ? -0.590 -0.853 10.606 1.00 95.25 204 ALA A C 1
ATOM 1642 O O . ALA A 1 204 ? -0.454 0.097 9.833 1.00 95.25 204 ALA A O 1
ATOM 1643 N N . GLY A 1 205 ? 0.409 -1.652 10.972 1.00 93.88 205 GLY A N 1
ATOM 1644 C CA . GLY A 1 205 ? 1.731 -1.668 10.359 1.00 93.88 205 GLY A CA 1
ATOM 1645 C C . GLY A 1 205 ? 1.743 -2.584 9.136 1.00 93.88 205 GLY A C 1
ATOM 1646 O O . GLY A 1 205 ? 1.266 -3.720 9.188 1.00 93.88 205 GLY A O 1
ATOM 1647 N N . ILE A 1 206 ? 2.266 -2.091 8.016 1.00 93.12 206 ILE A N 1
ATOM 1648 C CA . ILE A 1 206 ? 2.342 -2.815 6.747 1.00 93.12 206 ILE A CA 1
ATOM 1649 C C . ILE A 1 206 ? 3.746 -2.689 6.182 1.00 93.12 206 ILE A C 1
ATOM 1651 O O . ILE A 1 206 ? 4.203 -1.593 5.873 1.00 93.12 206 ILE A O 1
ATOM 1655 N N . ARG A 1 207 ? 4.380 -3.825 5.902 1.00 90.38 207 ARG A N 1
ATOM 1656 C CA . ARG A 1 207 ? 5.606 -3.892 5.110 1.00 90.38 207 ARG A CA 1
ATOM 1657 C C . ARG A 1 207 ? 5.450 -4.920 3.999 1.00 90.38 207 ARG A C 1
ATOM 1659 O O . ARG A 1 207 ? 5.406 -6.132 4.216 1.00 90.38 207 ARG A O 1
ATOM 1666 N N . LEU A 1 208 ? 5.330 -4.426 2.772 1.00 87.56 208 LEU A N 1
ATOM 1667 C CA . LEU A 1 208 ? 5.186 -5.269 1.586 1.00 87.56 208 LEU A CA 1
ATOM 1668 C C . LEU A 1 208 ? 6.566 -5.737 1.121 1.00 87.56 208 LEU A C 1
ATOM 1670 O O . LEU A 1 208 ? 7.459 -4.909 1.043 1.00 87.56 208 LEU A O 1
ATOM 1674 N N . PHE A 1 209 ? 6.732 -7.014 0.762 1.00 80.69 209 PHE A N 1
ATOM 1675 C CA . PHE A 1 209 ? 7.996 -7.563 0.243 1.00 80.69 209 PHE A CA 1
ATOM 1676 C C . PHE A 1 209 ? 9.219 -7.215 1.119 1.00 80.69 209 PHE A C 1
ATOM 1678 O O . PHE A 1 209 ? 10.167 -6.593 0.640 1.00 80.69 209 PHE A O 1
ATOM 1685 N N . PRO A 1 210 ? 9.217 -7.603 2.406 1.00 83.00 210 PRO A N 1
ATOM 1686 C CA . PRO A 1 210 ? 10.253 -7.228 3.366 1.00 83.00 210 PRO A CA 1
ATOM 1687 C C . PRO A 1 210 ? 11.634 -7.801 3.007 1.00 83.00 210 PRO A C 1
ATOM 1689 O O . PRO A 1 210 ? 12.630 -7.300 3.509 1.00 83.00 210 PRO A O 1
ATOM 1692 N N . ALA A 1 211 ? 11.717 -8.784 2.101 1.00 79.81 211 ALA A N 1
ATOM 1693 C CA . ALA A 1 211 ? 12.973 -9.269 1.524 1.00 79.81 211 ALA A CA 1
ATOM 1694 C C . ALA A 1 211 ? 13.737 -8.212 0.699 1.00 79.81 211 ALA A C 1
ATOM 1696 O O . ALA A 1 211 ? 14.883 -8.442 0.319 1.00 79.81 211 ALA A O 1
ATOM 1697 N N . PHE A 1 212 ? 13.112 -7.067 0.421 1.00 79.31 212 PHE A N 1
ATOM 1698 C CA . PHE A 1 212 ? 13.718 -5.900 -0.215 1.00 79.31 212 PHE A CA 1
ATOM 1699 C C . PHE A 1 212 ? 13.748 -4.722 0.777 1.00 79.31 212 PHE A C 1
ATOM 1701 O O . PHE A 1 212 ? 13.095 -4.772 1.821 1.00 79.31 212 PHE A O 1
ATOM 1708 N N . ASP A 1 213 ? 14.434 -3.627 0.431 1.00 84.31 213 ASP A N 1
ATOM 1709 C CA . ASP A 1 213 ? 14.474 -2.373 1.216 1.00 84.31 213 ASP A CA 1
ATOM 1710 C C . ASP A 1 213 ? 13.136 -1.596 1.174 1.00 84.31 213 ASP A C 1
ATOM 1712 O O . ASP A 1 213 ? 13.077 -0.382 0.978 1.00 84.31 213 ASP A O 1
ATOM 1716 N N . MET A 1 214 ? 12.020 -2.315 1.296 1.00 87.44 214 MET A N 1
ATOM 1717 C CA . MET A 1 214 ? 10.674 -1.769 1.265 1.00 87.44 214 MET A CA 1
ATOM 1718 C C . MET A 1 214 ? 10.363 -1.008 2.557 1.00 87.44 214 MET A C 1
ATOM 1720 O O . MET A 1 214 ? 10.644 -1.533 3.644 1.00 87.44 214 MET A O 1
ATOM 1724 N N . PRO A 1 215 ? 9.729 0.178 2.459 1.00 92.19 215 PRO A N 1
ATOM 1725 C CA . PRO A 1 215 ? 9.335 0.954 3.620 1.00 92.19 215 PRO A CA 1
ATOM 1726 C C . PRO A 1 215 ? 8.299 0.210 4.448 1.00 92.19 215 PRO A C 1
ATOM 1728 O O . PRO A 1 215 ? 7.514 -0.597 3.936 1.00 92.19 215 PRO A O 1
ATOM 1731 N N . GLU A 1 216 ? 8.272 0.554 5.724 1.00 93.12 216 GLU A N 1
ATOM 1732 C CA . GLU A 1 216 ? 7.145 0.260 6.587 1.00 93.12 216 GLU A CA 1
ATOM 1733 C C . GLU A 1 216 ? 6.150 1.419 6.539 1.00 93.12 216 GLU A C 1
ATOM 1735 O O . GLU A 1 216 ? 6.532 2.592 6.568 1.00 93.12 216 GLU A O 1
ATOM 1740 N N . TYR A 1 217 ? 4.876 1.066 6.449 1.00 95.62 217 TYR A N 1
ATOM 1741 C CA . TYR A 1 217 ? 3.754 1.985 6.442 1.00 95.62 217 TYR A CA 1
ATOM 1742 C C . TYR A 1 217 ? 2.920 1.789 7.693 1.00 95.62 217 TYR A C 1
ATOM 1744 O O . TYR A 1 217 ? 2.687 0.655 8.110 1.00 95.62 217 TYR A O 1
ATOM 1752 N N . HIS A 1 218 ? 2.373 2.876 8.216 1.00 95.44 218 HIS A N 1
ATOM 1753 C CA . HIS A 1 218 ? 1.413 2.845 9.312 1.00 95.44 218 HIS A CA 1
ATOM 1754 C C . HIS A 1 218 ? 0.127 3.496 8.856 1.00 95.44 218 HIS A C 1
ATOM 1756 O O . HIS A 1 218 ? 0.143 4.534 8.193 1.00 95.44 218 HIS A O 1
ATOM 1762 N N . VAL A 1 219 ? -0.995 2.886 9.211 1.00 97.44 219 VAL A N 1
ATOM 1763 C CA . VAL A 1 219 ? -2.311 3.436 8.906 1.00 97.44 219 VAL A CA 1
ATOM 1764 C C . VAL A 1 219 ? -3.114 3.561 10.182 1.00 97.44 219 VAL A C 1
ATOM 1766 O O . VAL A 1 219 ? -3.297 2.575 10.891 1.00 97.44 219 VAL A O 1
ATOM 1769 N N . VAL A 1 220 ? -3.642 4.754 10.444 1.00 97.00 220 VAL A N 1
ATOM 1770 C CA . VAL A 1 220 ? -4.648 4.972 11.487 1.00 97.00 220 VAL A CA 1
ATOM 1771 C C . VAL A 1 220 ? -5.960 4.380 10.990 1.00 97.00 220 VAL A C 1
ATOM 1773 O O . VAL A 1 220 ? -6.546 4.882 10.037 1.00 97.00 220 VAL A O 1
ATOM 1776 N N . VAL A 1 221 ? -6.421 3.277 11.572 1.00 97.44 221 VAL A N 1
ATOM 1777 C CA . VAL A 1 221 ? -7.570 2.531 11.027 1.00 97.44 221 VAL A CA 1
ATOM 1778 C C . VAL A 1 221 ? -8.880 2.917 11.704 1.00 97.44 221 VAL A C 1
ATOM 1780 O O . VAL A 1 221 ? -9.926 2.984 11.055 1.00 97.44 221 VAL A O 1
ATOM 1783 N N . GLY A 1 222 ? -8.834 3.18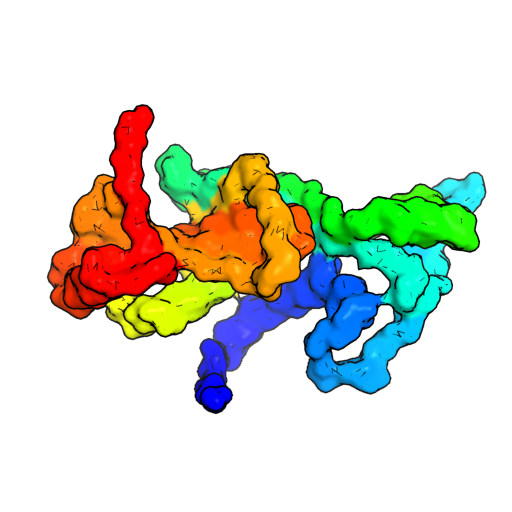2 13.004 1.00 96.75 222 GLY A N 1
ATOM 1784 C CA . GLY A 1 222 ? -10.010 3.428 13.825 1.00 96.75 222 GLY A CA 1
ATOM 1785 C C . GLY A 1 222 ? -9.655 3.462 15.299 1.00 96.75 222 GLY A C 1
ATOM 1786 O O . GLY A 1 222 ? -8.490 3.618 15.656 1.00 96.75 222 GLY A O 1
ATOM 1787 N N . HIS A 1 223 ? -10.655 3.299 16.151 1.00 96.62 223 HIS A N 1
ATOM 1788 C CA . HIS A 1 223 ? -10.457 3.230 17.590 1.00 96.62 223 HIS A CA 1
ATOM 1789 C C . HIS A 1 223 ? -11.444 2.258 18.235 1.00 96.62 223 HIS A C 1
ATOM 1791 O O . HIS A 1 223 ? -12.532 1.999 17.712 1.00 96.62 223 HIS A O 1
ATOM 1797 N N . PHE A 1 224 ? -11.078 1.744 19.404 1.00 96.00 224 PHE A N 1
ATOM 1798 C CA . PHE A 1 224 ? -12.049 1.133 20.301 1.00 96.00 224 PHE A CA 1
ATOM 1799 C C . PHE A 1 224 ? -12.869 2.231 20.985 1.00 96.00 224 PHE A C 1
ATOM 1801 O O . PHE A 1 224 ? -12.392 3.342 21.202 1.00 96.00 224 PHE A O 1
ATOM 1808 N N . ASP A 1 225 ? -14.124 1.936 21.305 1.00 95.88 225 ASP A N 1
ATOM 1809 C CA . ASP A 1 225 ? -14.957 2.799 22.149 1.00 95.88 225 ASP A CA 1
ATOM 1810 C C . ASP A 1 225 ? -15.185 2.045 23.445 1.00 95.88 225 ASP A C 1
ATOM 1812 O O . ASP A 1 225 ? -15.953 1.086 23.473 1.00 95.88 225 ASP A O 1
ATOM 1816 N N . MET A 1 226 ? -14.500 2.451 24.510 1.00 94.62 226 MET A N 1
ATOM 1817 C CA . MET A 1 226 ? -14.562 1.723 25.772 1.00 94.62 226 MET A CA 1
ATOM 1818 C C . MET A 1 226 ? -15.914 1.877 26.481 1.00 94.62 226 MET A C 1
ATOM 1820 O O . MET A 1 226 ? -16.158 1.185 27.464 1.00 94.62 226 MET A O 1
ATOM 1824 N N . ASN A 1 227 ? -16.841 2.699 25.979 1.00 95.44 227 ASN A N 1
ATOM 1825 C CA . ASN A 1 227 ? -18.230 2.689 26.448 1.00 95.44 227 ASN A CA 1
ATOM 1826 C C . ASN A 1 227 ? -19.054 1.561 25.808 1.00 95.44 227 ASN A C 1
ATOM 1828 O O . ASN A 1 227 ? -20.024 1.094 26.408 1.00 95.44 227 ASN A O 1
ATOM 1832 N N . ASN A 1 228 ? -18.635 1.056 24.649 1.00 96.31 228 ASN A N 1
ATOM 1833 C CA . ASN A 1 228 ? -19.266 -0.069 23.974 1.00 96.31 228 ASN A CA 1
ATOM 1834 C C . ASN A 1 228 ? -18.764 -1.404 24.561 1.00 96.31 228 ASN A C 1
ATOM 1836 O O . ASN A 1 228 ? -17.570 -1.702 24.555 1.00 96.31 228 ASN A O 1
ATOM 1840 N N . GLU A 1 229 ? -19.686 -2.227 25.067 1.00 95.62 229 GLU A N 1
ATOM 1841 C CA . GLU A 1 229 ? -19.368 -3.515 25.697 1.00 95.62 229 GLU A CA 1
ATOM 1842 C C . GLU A 1 229 ? -18.656 -4.490 24.752 1.00 95.62 229 GLU A C 1
ATOM 1844 O O . GLU A 1 229 ? -17.674 -5.121 25.142 1.00 95.62 229 GLU A O 1
ATOM 1849 N N . GLN A 1 230 ? -19.084 -4.560 23.492 1.00 94.44 230 GLN A N 1
ATOM 1850 C CA . GLN A 1 230 ? -18.461 -5.410 22.480 1.00 94.44 230 GLN A CA 1
ATOM 1851 C C . GLN A 1 230 ? -17.012 -4.983 22.219 1.00 94.44 230 GLN A C 1
ATOM 1853 O O . GLN A 1 230 ? -16.115 -5.827 22.206 1.00 94.44 230 GLN A O 1
ATOM 1858 N N . HIS A 1 231 ? -16.762 -3.676 22.087 1.00 95.69 231 HIS A N 1
ATOM 1859 C CA . HIS A 1 231 ? -15.409 -3.140 21.910 1.00 95.69 231 HIS A CA 1
ATOM 1860 C C . HIS A 1 231 ? -14.521 -3.447 23.124 1.00 95.69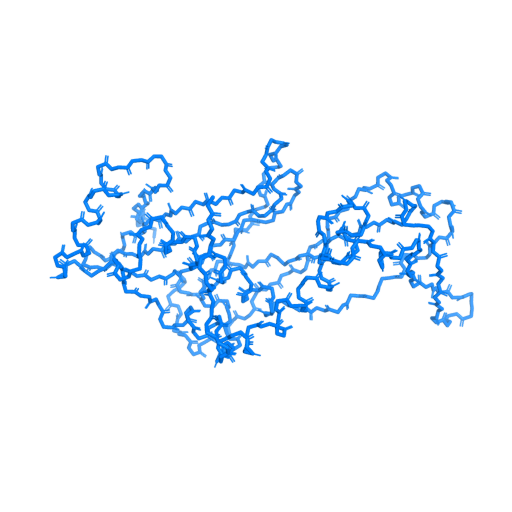 231 HIS A C 1
ATOM 1862 O O . HIS A 1 231 ? -13.399 -3.916 22.946 1.00 95.69 231 HIS A O 1
ATOM 1868 N N . ARG A 1 232 ? -15.020 -3.255 24.357 1.00 94.38 232 ARG A N 1
ATOM 1869 C CA . ARG A 1 232 ? -14.273 -3.585 25.587 1.00 94.38 232 ARG A CA 1
ATOM 1870 C C . ARG A 1 232 ? -13.901 -5.061 25.677 1.00 94.38 232 ARG A C 1
ATOM 1872 O O . ARG A 1 232 ? -12.776 -5.385 26.065 1.00 94.38 232 ARG A O 1
ATOM 1879 N N . ASN A 1 233 ? -14.838 -5.946 25.341 1.00 92.31 233 ASN A N 1
ATOM 1880 C CA . ASN A 1 233 ? -14.620 -7.389 25.404 1.00 92.31 233 ASN A CA 1
ATOM 1881 C C . ASN A 1 233 ? -13.531 -7.810 24.413 1.00 92.31 233 ASN A C 1
ATOM 1883 O O . ASN A 1 233 ? -12.605 -8.527 24.788 1.00 92.31 233 ASN A O 1
ATOM 1887 N N . VAL A 1 234 ? -13.589 -7.299 23.180 1.00 91.25 234 VAL A N 1
ATOM 1888 C CA . VAL A 1 234 ? -12.579 -7.588 22.155 1.00 91.25 234 VAL A CA 1
ATOM 1889 C C . VAL A 1 234 ? -11.229 -6.983 22.519 1.00 91.25 234 VAL A C 1
ATOM 1891 O O . VAL A 1 234 ? -10.229 -7.689 22.446 1.00 91.25 234 VAL A O 1
ATOM 1894 N N . PHE A 1 235 ? -11.184 -5.728 22.975 1.00 90.12 235 PHE A N 1
ATOM 1895 C CA . PHE A 1 235 ? -9.949 -5.097 23.446 1.00 90.12 235 PHE A CA 1
ATOM 1896 C C . PHE A 1 235 ? -9.290 -5.934 24.550 1.00 90.12 235 PHE A C 1
ATOM 1898 O O . PHE A 1 235 ? -8.128 -6.314 24.449 1.00 90.12 235 PHE A O 1
ATOM 1905 N N . THR A 1 236 ? -10.054 -6.333 25.566 1.00 87.69 236 THR A N 1
ATOM 1906 C CA . THR A 1 236 ? -9.538 -7.183 26.645 1.00 87.69 236 THR A CA 1
ATOM 1907 C C . THR A 1 236 ? -9.018 -8.522 26.111 1.00 87.69 236 THR A C 1
ATOM 1909 O O . THR A 1 236 ? -7.897 -8.912 26.417 1.00 87.69 236 THR A O 1
ATOM 1912 N N . GLN A 1 237 ? -9.780 -9.216 25.264 1.00 87.00 237 GLN A N 1
ATOM 1913 C CA . GLN A 1 237 ? -9.401 -10.542 24.765 1.00 87.00 237 GLN A CA 1
ATOM 1914 C C . GLN A 1 237 ? -8.219 -10.532 23.790 1.00 87.00 237 GLN A C 1
ATOM 1916 O O . GLN A 1 237 ? -7.412 -11.455 23.818 1.00 87.00 237 GLN A O 1
ATOM 1921 N N . LYS A 1 238 ? -8.135 -9.531 22.910 1.00 83.19 238 LYS A N 1
ATOM 1922 C CA . LYS A 1 238 ? -7.202 -9.492 21.771 1.00 83.19 238 LYS A CA 1
ATOM 1923 C C . LYS A 1 238 ? -6.016 -8.555 21.964 1.00 83.19 238 LYS A C 1
ATOM 1925 O O . LYS A 1 238 ? -5.082 -8.643 21.186 1.00 83.19 238 LYS A O 1
ATOM 1930 N N . VAL A 1 239 ? -6.090 -7.631 22.920 1.00 80.88 239 VAL A N 1
ATOM 1931 C CA . VAL A 1 239 ? -5.058 -6.607 23.149 1.00 80.88 239 VAL A CA 1
ATOM 1932 C C . VAL A 1 239 ? -4.412 -6.787 24.520 1.00 80.88 239 VAL A C 1
ATOM 1934 O O . VAL A 1 239 ? -3.199 -6.680 24.637 1.00 80.88 239 VAL A O 1
ATOM 1937 N N . ILE A 1 240 ? -5.205 -7.086 25.559 1.00 78.06 240 ILE A N 1
ATOM 1938 C CA . ILE A 1 240 ? -4.679 -7.304 26.920 1.00 78.06 240 ILE A CA 1
ATOM 1939 C C . ILE A 1 240 ? -4.284 -8.770 27.138 1.00 78.06 240 ILE A C 1
ATOM 1941 O O . ILE A 1 240 ? -3.203 -9.053 27.642 1.00 78.06 240 ILE A O 1
ATOM 1945 N N . ILE A 1 241 ? -5.180 -9.705 26.804 1.00 74.06 241 ILE A N 1
ATOM 1946 C CA . ILE A 1 241 ? -5.024 -11.136 27.115 1.00 74.06 241 ILE A CA 1
ATOM 1947 C C . ILE A 1 241 ? -4.357 -11.906 25.960 1.00 74.06 241 ILE A C 1
ATOM 1949 O O . ILE A 1 241 ? -3.670 -12.897 26.203 1.00 74.06 241 ILE A O 1
ATOM 1953 N N . GLY A 1 242 ? -4.575 -11.495 24.705 1.00 55.31 242 GLY A N 1
ATOM 1954 C CA . GLY A 1 242 ? -4.291 -12.308 23.517 1.00 55.31 242 GLY A CA 1
ATOM 1955 C C . GLY A 1 242 ? -3.179 -11.809 22.581 1.00 55.31 242 GLY A C 1
ATOM 1956 O O . GLY A 1 242 ? -3.237 -10.693 22.096 1.00 55.31 242 GLY A O 1
ATOM 1957 N N . THR A 1 243 ? -2.284 -12.750 22.233 1.00 50.44 243 THR A N 1
ATOM 1958 C CA . THR A 1 243 ? -1.458 -12.956 21.007 1.00 50.44 243 THR A CA 1
ATOM 1959 C C . THR A 1 243 ? -0.400 -11.941 20.528 1.00 50.44 243 THR A C 1
ATOM 1961 O O . THR A 1 243 ? -0.652 -10.753 20.393 1.00 50.44 243 THR A O 1
ATOM 1964 N N . GLU A 1 244 ? 0.745 -12.496 20.086 1.00 52.88 244 GLU A N 1
ATOM 1965 C CA . GLU A 1 244 ? 1.940 -11.867 19.467 1.00 52.88 244 GLU A CA 1
ATOM 1966 C C . GLU A 1 244 ? 1.680 -10.871 18.311 1.00 52.88 244 GLU A C 1
ATOM 1968 O O . GLU A 1 244 ? 2.594 -10.158 17.904 1.00 52.88 244 GLU A O 1
ATOM 1973 N N . GLN A 1 245 ? 0.468 -10.828 17.748 1.00 53.31 245 GLN A N 1
ATOM 1974 C CA . GLN A 1 245 ? 0.130 -10.055 16.543 1.00 53.31 245 GLN A CA 1
ATOM 1975 C C . GLN A 1 245 ? -0.467 -8.668 16.822 1.00 53.31 245 GLN A C 1
ATOM 1977 O O . GLN A 1 245 ? -0.508 -7.836 15.909 1.00 53.31 245 GLN A O 1
ATOM 1982 N N . VAL A 1 246 ? -0.930 -8.421 18.055 1.00 61.25 246 VAL A N 1
ATOM 1983 C CA . VAL A 1 246 ? -1.454 -7.121 18.483 1.00 61.25 246 VAL A CA 1
ATOM 1984 C C . VAL A 1 246 ? -0.588 -6.588 19.618 1.00 61.25 246 VAL A C 1
ATOM 1986 O O . VAL A 1 246 ? -0.687 -7.036 20.755 1.00 61.25 246 VAL A O 1
ATOM 1989 N N . ALA A 1 247 ? 0.282 -5.633 19.304 1.00 66.62 247 ALA A N 1
ATOM 1990 C CA . ALA A 1 247 ? 1.156 -5.010 20.290 1.00 66.62 247 ALA A CA 1
ATOM 1991 C C . ALA A 1 247 ? 0.477 -3.796 20.941 1.00 66.62 247 ALA A C 1
ATOM 1993 O O . ALA A 1 247 ? -0.257 -3.049 20.290 1.00 66.62 247 ALA A O 1
ATOM 1994 N N . VAL A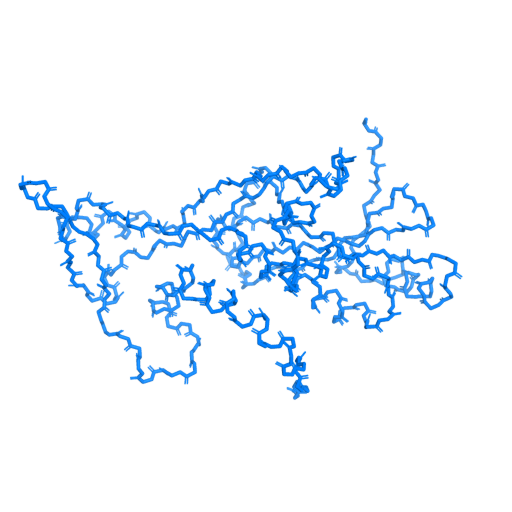 1 248 ? 0.757 -3.563 22.223 1.00 63.09 248 VAL A N 1
ATOM 1995 C CA . VAL A 1 248 ? 0.362 -2.335 22.924 1.00 63.09 248 VAL A CA 1
ATOM 1996 C C . VAL A 1 248 ? 1.557 -1.397 22.966 1.00 63.09 248 VAL A C 1
ATOM 1998 O O . VAL A 1 248 ? 2.623 -1.774 23.446 1.00 63.09 248 VAL A O 1
ATOM 2001 N N . SER A 1 249 ? 1.371 -0.168 22.491 1.00 65.31 249 SER A N 1
ATOM 2002 C CA . SER A 1 249 ? 2.335 0.913 22.683 1.00 65.31 249 SER A CA 1
ATOM 2003 C C . SER A 1 249 ? 1.714 1.984 23.573 1.00 65.31 249 SER A C 1
ATOM 2005 O O . SER A 1 249 ? 0.660 2.544 23.246 1.00 65.31 249 SER A O 1
ATOM 2007 N N . HIS A 1 250 ? 2.369 2.276 24.691 1.00 47.41 250 HIS A N 1
ATOM 2008 C CA . HIS A 1 250 ? 2.049 3.434 25.518 1.00 47.41 250 HIS A CA 1
ATOM 2009 C C . HIS A 1 250 ? 2.757 4.662 24.947 1.00 47.41 250 HIS A C 1
ATOM 2011 O O . HIS A 1 250 ? 3.898 4.551 24.501 1.00 47.41 250 HIS A O 1
ATOM 2017 N N . ALA A 1 251 ? 2.094 5.818 24.963 1.00 46.72 251 ALA A N 1
ATOM 2018 C CA . ALA A 1 251 ? 2.791 7.075 24.744 1.00 46.72 251 ALA A CA 1
ATOM 2019 C C . ALA A 1 251 ? 3.788 7.254 25.899 1.00 46.72 251 ALA A C 1
ATOM 2021 O O . ALA A 1 251 ? 3.385 7.361 27.056 1.00 46.72 251 ALA A O 1
ATOM 2022 N N . THR A 1 252 ? 5.084 7.211 25.607 1.00 37.84 252 THR A N 1
ATOM 2023 C CA . THR A 1 252 ? 6.067 7.852 26.476 1.00 37.84 252 THR A CA 1
ATOM 2024 C C . THR A 1 252 ? 5.908 9.345 26.243 1.00 37.84 252 THR A C 1
ATOM 2026 O O . THR A 1 252 ? 6.077 9.792 25.110 1.00 37.84 252 THR A O 1
ATOM 2029 N N . ASP A 1 253 ? 5.497 10.081 27.274 1.00 34.31 253 ASP A N 1
ATOM 2030 C CA . ASP A 1 253 ? 5.426 11.539 27.230 1.00 34.31 253 ASP A CA 1
ATOM 2031 C C . ASP A 1 253 ? 6.829 12.096 26.910 1.00 34.31 253 ASP A C 1
ATOM 2033 O O . ASP A 1 253 ? 7.733 12.016 27.746 1.00 34.31 253 ASP A O 1
ATOM 2037 N N . GLU A 1 254 ? 7.006 12.615 25.692 1.00 31.80 254 GLU A N 1
ATOM 2038 C CA . GLU A 1 254 ? 8.041 13.594 25.325 1.00 31.80 254 GLU A CA 1
ATOM 2039 C C . GLU A 1 254 ? 7.391 14.967 25.127 1.00 31.80 254 GLU A C 1
ATOM 2041 O O . GLU A 1 254 ? 6.320 15.031 24.472 1.00 31.80 254 GLU A O 1
#